Protein 2HJD (pdb70)

Radius of gyration: 61.56 Å; Cα contacts (8 Å, |Δi|>4): 373; chains: 4; bounding box: 74×76×141 Å

Organism: Agrobacterium tumefaciens (NCBI:txid358)

Foldseek 3Di:
DQPVVVVVVCPPPDLVVLVVQLQVLVVVLVVLVVVLVVLLVPDDPCVVVVVDADDPSRVVSVVSVVVSVVSVSVNVVSCVVSVHRDDYD/DLDPVVVVVCPPPDLVVLLVVLLVLVVVLVVLVVVLVVLLVPDDPCVVVPNDADDDSNVVSVVSVVVSVVSVSVNVVSCVVSVHRDDND/DQPVVVCVVCVPPDLVVLVVQLQVLVVVLVVLVVVLVVLLVPDDPCVVVPVDADDPSRVVSVVSVVVSVVSVSVNVVSCVVSVHRDDYD/DLDVVVCVVCPPPDLVVLLVQLLVLVVVLVVLVVVLVVLLVPDDPCVVVVVDADDDSRVVSVVSVVVNVVSVSVNVVSCVVSVHRDDNDD

CATH classification: 1.10.287.160

Nearest PDB structures (foldseek):
  2hjd-assembly1_A  TM=1.011E+00  e=4.270E-12  Agrobacterium tumefaciens
  1us6-assembly1_A  TM=9.825E-01  e=5.805E-09  Agrobacterium tumefaciens
  1rfy-assembly1_A  TM=9.489E-01  e=1.202E-08  Agrobacterium tumefaciens
  1us6-assembly1_B  TM=9.808E-01  e=1.003E-07  Agrobacterium tumefaciens
  6c48-assembly1_A  TM=7.718E-01  e=5.528E+00  Homo sapiens

Structure (mmCIF, N/CA/C/O backbone):
data_2HJD
#
_entry.id   2HJD
#
_cell.length_a   79.521
_cell.length_b   79.521
_cell.length_c   90.238
_cell.angle_alpha   90.00
_cell.angle_beta   90.00
_cell.angle_gamma   90.00
#
_symmetry.space_group_name_H-M   'P 43'
#
loop_
_entity.id
_entity.type
_entity.pdbx_description
1 polymer 'Quorum-sensing antiactivator'
2 water water
#
loop_
_atom_site.group_PDB
_atom_site.id
_atom_site.type_symbol
_atom_site.label_atom_id
_atom_site.label_alt_id
_atom_site.label_comp_id
_atom_site.label_asym_id
_atom_site.label_entity_id
_atom_site.label_seq_id
_atom_site.pdbx_PDB_ins_code
_atom_site.Cartn_x
_atom_site.Cartn_y
_atom_site.Cartn_z
_atom_site.occupancy
_atom_site.B_iso_or_equiv
_atom_site.auth_seq_id
_atom_site.auth_comp_id
_atom_site.auth_asym_id
_atom_site.auth_atom_id
_atom_site.pdbx_PDB_model_num
ATOM 1 N N . PHE A 1 12 ? 74.645 -22.825 -23.387 1.00 64.29 12 PHE A N 1
ATOM 2 C CA . PHE A 1 12 ? 75.900 -22.586 -22.619 1.00 64.72 12 PHE A CA 1
ATOM 3 C C . PHE A 1 12 ? 76.592 -21.329 -23.136 1.00 63.60 12 PHE A C 1
ATOM 4 O O . PHE A 1 12 ? 76.336 -20.893 -24.259 1.00 66.22 12 PHE A O 1
ATOM 6 N N . GLU A 1 13 ? 77.464 -20.745 -22.320 1.00 60.61 13 GLU A N 1
ATOM 7 C CA . GLU A 1 13 ? 78.175 -19.538 -22.721 1.00 57.16 13 GLU A CA 1
ATOM 8 C C . GLU A 1 13 ? 79.395 -19.870 -23.578 1.00 53.00 13 GLU A C 1
ATOM 9 O O . GLU A 1 13 ? 79.571 -19.293 -24.651 1.00 52.55 13 GLU A O 1
ATOM 15 N N . LEU A 1 14 ? 80.236 -20.791 -23.110 1.00 48.06 14 LEU A N 1
ATOM 16 C CA . LEU A 1 14 ? 81.417 -21.196 -23.876 1.00 44.36 14 LEU A CA 1
ATOM 17 C C . LEU A 1 14 ? 81.060 -22.376 -24.767 1.00 42.86 14 LEU A C 1
ATOM 18 O O . LEU A 1 1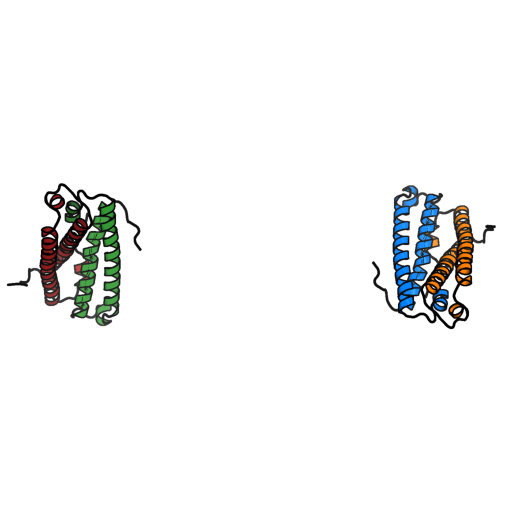4 ? 81.360 -23.525 -24.445 1.00 42.59 14 LEU A O 1
ATOM 23 N N . ARG A 1 15 ? 80.432 -22.080 -25.895 1.00 42.01 15 ARG A N 1
ATOM 24 C CA . ARG A 1 15 ? 79.991 -23.102 -26.840 1.00 43.89 15 ARG A CA 1
ATOM 25 C C . ARG A 1 15 ? 81.036 -24.142 -27.245 1.00 43.15 15 ARG A C 1
ATOM 26 O O . ARG A 1 15 ? 80.730 -25.335 -27.330 1.00 41.71 15 ARG A O 1
ATOM 34 N N . PRO A 1 16 ? 82.282 -23.711 -27.509 1.00 42.35 16 PRO A N 1
ATOM 35 C CA . PRO A 1 16 ? 83.298 -24.695 -27.901 1.00 42.25 16 PRO A CA 1
ATOM 36 C C . PRO A 1 16 ? 83.508 -25.811 -26.879 1.00 41.54 16 PRO A C 1
ATOM 37 O O . PRO A 1 16 ? 83.976 -26.893 -27.228 1.00 40.20 16 PRO A O 1
ATOM 41 N N . VAL A 1 17 ? 83.157 -25.555 -25.622 1.00 39.91 17 VAL A N 1
ATOM 42 C CA . VAL A 1 17 ? 83.315 -26.563 -24.579 1.00 41.24 17 VAL A CA 1
ATOM 43 C C . VAL A 1 17 ? 82.426 -27.782 -24.850 1.00 42.64 17 VAL A C 1
ATOM 44 O O . VAL A 1 17 ? 82.794 -28.921 -24.540 1.00 42.16 17 VAL A O 1
ATOM 48 N N . ILE A 1 18 ? 81.259 -27.536 -25.432 1.00 44.46 18 ILE A N 1
ATOM 49 C CA . ILE A 1 18 ? 80.310 -28.603 -25.747 1.00 46.27 18 ILE A CA 1
ATOM 50 C C . ILE A 1 18 ? 80.932 -29.617 -26.706 1.00 46.73 18 ILE A C 1
ATOM 51 O O . ILE A 1 18 ? 80.767 -30.826 -26.542 1.00 47.76 18 ILE A O 1
ATOM 56 N N . GLY A 1 19 ? 81.652 -29.122 -27.707 1.00 45.84 19 GLY A N 1
ATOM 57 C CA . GLY A 1 19 ? 82.288 -30.017 -28.656 1.00 45.44 19 GLY A CA 1
ATOM 58 C C . GLY A 1 19 ? 83.484 -30.729 -28.054 1.00 45.25 19 GLY A C 1
ATOM 59 O O . GLY A 1 19 ? 83.694 -31.918 -28.292 1.00 46.08 19 GLY A O 1
ATOM 60 N N . LEU A 1 20 ? 84.262 -30.005 -27.254 1.00 45.70 20 LEU A N 1
ATOM 61 C CA . LEU A 1 20 ? 85.457 -30.557 -26.622 1.00 46.39 20 LEU A CA 1
ATOM 62 C C . LEU A 1 20 ? 85.215 -31.691 -25.636 1.00 47.16 20 LEU A C 1
ATOM 63 O O . LEU A 1 20 ? 86.082 -32.542 -25.450 1.00 48.41 20 LEU A O 1
ATOM 68 N N . THR A 1 21 ? 84.053 -31.707 -24.994 1.00 48.55 21 THR A N 1
ATOM 69 C CA . THR A 1 21 ? 83.771 -32.750 -24.011 1.00 50.47 21 THR A CA 1
ATOM 70 C C . THR A 1 21 ? 82.962 -33.929 -24.540 1.00 52.51 21 THR A C 1
ATOM 71 O O . THR A 1 21 ? 82.766 -34.907 -23.823 1.00 53.78 21 THR A O 1
ATOM 75 N N . ARG A 1 22 ? 82.494 -33.841 -25.785 1.00 55.75 22 ARG A N 1
ATOM 76 C CA . ARG A 1 22 ? 81.717 -34.928 -26.382 1.00 57.79 22 ARG A CA 1
ATOM 77 C C . ARG A 1 22 ? 82.438 -36.260 -26.220 1.00 58.37 22 ARG A C 1
ATOM 78 O O . ARG A 1 22 ? 83.649 -36.346 -26.421 1.00 58.95 22 ARG A O 1
ATOM 86 N N . GLY A 1 23 ? 81.694 -37.298 -25.855 1.00 57.88 23 GLY A N 1
ATOM 87 C CA . GLY A 1 23 ? 82.303 -38.604 -25.691 1.00 56.74 23 GLY A CA 1
ATOM 88 C C . GLY A 1 23 ? 82.954 -38.829 -24.340 1.00 56.23 23 GLY A C 1
ATOM 89 O O . GLY A 1 23 ? 83.463 -39.916 -24.074 1.00 56.94 23 GLY A O 1
ATOM 90 N N . LEU A 1 24 ? 82.960 -37.809 -23.486 1.00 55.28 24 LEU A N 1
ATOM 91 C CA . LEU A 1 24 ? 83.545 -37.962 -22.158 1.00 54.39 24 LEU A CA 1
ATOM 92 C C . LEU A 1 24 ? 82.518 -38.591 -21.228 1.00 54.25 24 LEU A C 1
ATOM 93 O O . LEU A 1 24 ? 81.317 -38.488 -21.460 1.00 54.25 24 LEU A O 1
ATOM 98 N N . SER A 1 25 ? 82.995 -39.245 -20.177 1.00 54.38 25 SER A N 1
ATOM 99 C CA . SER A 1 25 ? 82.103 -39.863 -19.210 1.00 54.68 25 SER A CA 1
ATOM 100 C C . SER A 1 25 ? 81.760 -38.802 -18.168 1.00 55.47 25 SER A C 1
ATOM 101 O O . SER A 1 25 ? 82.528 -37.855 -17.963 1.00 54.27 25 SER A O 1
ATOM 104 N N . SER A 1 26 ? 80.612 -38.956 -17.514 1.00 54.44 26 SER A N 1
ATOM 105 C CA . SER A 1 26 ? 80.179 -37.999 -16.503 1.00 54.57 26 SER A CA 1
ATOM 106 C C . SER A 1 26 ? 81.255 -37.817 -15.438 1.00 53.80 26 SER A C 1
ATOM 107 O O . SER A 1 26 ? 81.387 -36.743 -14.854 1.00 54.61 26 SER A O 1
ATOM 110 N N . ALA A 1 27 ? 82.027 -38.869 -15.195 1.00 52.82 27 ALA A N 1
ATOM 111 C CA . ALA A 1 27 ? 83.092 -38.823 -14.202 1.00 52.60 27 ALA A CA 1
ATOM 112 C C . ALA A 1 27 ? 84.199 -37.850 -14.607 1.00 52.47 27 ALA A C 1
ATOM 113 O O . ALA A 1 27 ? 84.718 -37.105 -13.772 1.00 52.25 27 ALA A O 1
ATOM 115 N N . ASP A 1 28 ? 84.573 -37.866 -15.883 1.00 51.29 28 ASP A N 1
ATOM 116 C CA . ASP A 1 28 ? 85.619 -36.968 -16.359 1.00 50.46 28 ASP A CA 1
ATOM 117 C C . ASP A 1 28 ? 85.074 -35.544 -16.384 1.00 47.87 28 ASP A C 1
ATOM 118 O O . ASP A 1 28 ? 85.762 -34.598 -16.001 1.00 47.83 28 ASP A O 1
ATOM 123 N N . ILE A 1 29 ? 83.829 -35.405 -16.829 1.00 45.69 29 ILE A N 1
ATOM 124 C CA . ILE A 1 29 ? 83.183 -34.106 -16.890 1.00 44.89 29 ILE A CA 1
ATOM 125 C C . ILE A 1 29 ? 83.096 -33.482 -15.499 1.00 45.57 29 ILE A C 1
ATOM 126 O O . ILE A 1 29 ? 83.303 -32.278 -15.343 1.00 45.77 29 ILE A O 1
ATOM 131 N N . GLU A 1 30 ? 82.796 -34.295 -14.489 1.00 44.80 30 GLU A N 1
ATOM 132 C CA . GLU A 1 30 ? 82.719 -33.785 -13.129 1.00 44.60 30 GLU A CA 1
ATOM 133 C C . GLU A 1 30 ? 84.103 -33.357 -12.675 1.00 43.52 30 GLU A C 1
ATOM 134 O O . GLU A 1 30 ? 84.245 -32.398 -11.919 1.00 44.51 30 GLU A O 1
ATOM 140 N N . THR A 1 31 ? 85.121 -34.087 -13.121 1.00 43.26 31 THR A N 1
ATOM 141 C CA . THR A 1 31 ? 86.500 -33.763 -12.767 1.00 42.67 31 THR A CA 1
ATOM 142 C C . THR A 1 31 ? 86.832 -32.369 -13.303 1.00 40.79 31 THR A C 1
ATOM 143 O O . THR A 1 31 ? 87.414 -31.547 -12.596 1.00 40.40 31 THR A O 1
ATOM 147 N N . LEU A 1 32 ? 86.460 -32.121 -14.557 1.00 39.27 32 LEU A N 1
ATOM 148 C CA . LEU A 1 32 ? 86.693 -30.829 -15.200 1.00 39.21 32 LEU A CA 1
ATOM 149 C C . LEU A 1 32 ? 85.939 -29.734 -14.441 1.00 39.08 32 LEU A C 1
ATOM 150 O O . LEU A 1 32 ? 86.474 -28.659 -14.198 1.00 37.61 32 LEU A O 1
ATOM 155 N N . THR A 1 33 ? 84.698 -30.027 -14.058 1.00 40.57 33 THR A N 1
ATOM 156 C CA . THR A 1 33 ? 83.866 -29.069 -13.331 1.00 38.48 33 THR A CA 1
ATOM 157 C C . THR A 1 33 ? 84.427 -28.710 -11.958 1.00 39.33 33 THR A C 1
ATOM 158 O O . THR A 1 33 ? 84.430 -27.538 -11.571 1.00 42.07 33 THR A O 1
ATOM 162 N N . ALA A 1 34 ? 84.905 -29.711 -11.225 1.00 38.48 34 ALA A N 1
ATOM 163 C CA . ALA A 1 34 ? 85.460 -29.477 -9.894 1.00 38.73 34 ALA A CA 1
ATOM 164 C C . ALA A 1 34 ? 86.715 -28.631 -9.993 1.00 39.62 34 ALA A C 1
ATOM 165 O O . ALA A 1 34 ? 86.913 -27.698 -9.203 1.00 39.17 34 ALA A O 1
ATOM 167 N N . ASN A 1 35 ? 87.574 -28.973 -10.951 1.00 37.60 35 ASN A N 1
ATOM 168 C CA . ASN A 1 35 ? 88.804 -28.212 -11.162 1.00 36.22 35 ASN A CA 1
ATOM 169 C C . ASN A 1 35 ? 88.430 -26.761 -11.471 1.00 32.47 35 ASN A C 1
ATOM 170 O O . ASN A 1 35 ? 89.025 -25.832 -10.932 1.00 33.70 35 ASN A O 1
ATOM 175 N N . ALA A 1 36 ? 87.429 -26.583 -12.329 1.00 31.48 36 ALA A N 1
ATOM 176 C CA . ALA A 1 36 ? 86.966 -25.253 -12.713 1.00 32.58 36 ALA A CA 1
ATOM 177 C C . ALA A 1 36 ? 86.484 -24.464 -11.492 1.00 33.95 36 ALA A C 1
ATOM 178 O O . ALA A 1 36 ? 86.799 -23.277 -11.338 1.00 33.39 36 ALA A O 1
ATOM 180 N N . ILE A 1 37 ? 85.732 -25.130 -10.617 1.00 34.22 37 ILE A N 1
ATOM 181 C CA . ILE A 1 37 ? 85.210 -24.476 -9.422 1.00 32.82 37 ILE A CA 1
ATOM 182 C C . ILE A 1 37 ? 86.340 -24.052 -8.488 1.00 34.53 37 ILE A C 1
ATOM 183 O O . ILE A 1 37 ? 86.303 -22.956 -7.929 1.00 34.90 37 ILE A O 1
ATOM 188 N N . ARG A 1 38 ? 87.354 -24.901 -8.333 1.00 35.09 38 ARG A N 1
ATOM 189 C CA . ARG A 1 38 ? 88.482 -24.563 -7.477 1.00 36.60 38 ARG A CA 1
ATOM 190 C C . ARG A 1 38 ? 89.255 -23.393 -8.074 1.00 36.60 38 ARG A C 1
ATOM 191 O O . ARG A 1 38 ? 89.739 -22.522 -7.351 1.00 35.08 38 ARG A O 1
ATOM 199 N N . LEU A 1 39 ? 89.391 -23.391 -9.396 1.00 36.51 39 LEU A N 1
ATOM 200 C CA . LEU A 1 39 ? 90.113 -22.318 -10.073 1.00 36.31 39 LEU A CA 1
ATOM 201 C C . LEU A 1 39 ? 89.388 -20.993 -9.862 1.00 33.34 39 LEU A C 1
ATOM 202 O O . LEU A 1 39 ? 90.005 -19.974 -9.556 1.00 36.37 39 LEU A O 1
ATOM 207 N N . HIS A 1 40 ? 88.069 -21.016 -10.019 1.00 35.00 40 HIS A N 1
ATOM 208 C CA . HIS A 1 40 ? 87.252 -19.817 -9.838 1.00 34.83 40 HIS A CA 1
ATOM 209 C C . HIS A 1 40 ? 87.481 -19.214 -8.455 1.00 35.82 40 HIS A C 1
ATOM 210 O O . HIS A 1 40 ? 87.640 -18.001 -8.314 1.00 35.89 40 HIS A O 1
ATOM 217 N N . ARG A 1 41 ? 87.501 -20.070 -7.438 1.00 35.92 41 ARG A N 1
ATOM 218 C CA . ARG A 1 41 ? 87.709 -19.629 -6.067 1.00 38.16 41 ARG A CA 1
ATOM 219 C C . ARG A 1 41 ? 89.081 -18.986 -5.887 1.00 38.58 41 ARG A C 1
ATOM 220 O O . ARG A 1 41 ? 89.213 -17.976 -5.193 1.00 37.75 41 ARG A O 1
ATOM 228 N N . GLN A 1 42 ? 90.101 -19.576 -6.505 1.00 37.78 42 GLN A N 1
ATOM 229 C CA . GLN A 1 42 ? 91.457 -19.038 -6.410 1.00 38.25 42 GLN A CA 1
ATOM 230 C C . GLN A 1 42 ? 91.558 -17.697 -7.146 1.00 36.14 42 GLN A C 1
ATOM 231 O O . GLN A 1 42 ? 92.263 -16.787 -6.707 1.00 34.03 42 GLN A O 1
ATOM 237 N N . LEU A 1 43 ? 90.843 -17.574 -8.260 1.00 35.81 43 LEU A N 1
ATOM 238 C CA . LEU A 1 43 ? 90.862 -16.331 -9.030 1.00 34.95 43 LEU A CA 1
ATOM 239 C C . LEU A 1 43 ? 90.135 -15.213 -8.270 1.00 35.86 43 LEU A C 1
ATOM 240 O O . LEU A 1 43 ? 90.518 -14.048 -8.362 1.00 33.71 43 LEU A O 1
ATOM 245 N N . LEU A 1 44 ? 89.091 -15.565 -7.520 1.00 36.50 44 LEU A N 1
ATOM 246 C CA . LEU A 1 44 ? 88.354 -14.567 -6.735 1.00 38.64 44 LEU A CA 1
ATOM 247 C C . LEU A 1 44 ? 89.228 -14.071 -5.595 1.00 39.41 44 LEU A C 1
ATOM 248 O O . LEU A 1 44 ? 89.321 -12.874 -5.346 1.00 40.67 44 LEU A O 1
ATOM 253 N N . GLU A 1 45 ? 89.859 -15.008 -4.899 1.00 41.66 45 GLU A N 1
ATOM 254 C CA . GLU A 1 45 ? 90.743 -14.680 -3.790 1.00 44.20 45 GLU A CA 1
ATOM 255 C C . GLU A 1 45 ? 91.866 -13.768 -4.282 1.00 44.15 45 GLU A C 1
ATOM 256 O O . GLU A 1 45 ? 92.177 -12.751 -3.660 1.00 45.81 45 GLU A O 1
ATOM 262 N N . LYS A 1 46 ? 92.467 -14.147 -5.405 1.00 42.28 46 LYS A N 1
ATOM 263 C CA . LYS A 1 46 ? 93.554 -13.383 -6.003 1.00 41.86 46 LYS A CA 1
ATOM 264 C C . LYS A 1 46 ? 93.105 -11.943 -6.240 1.00 41.36 46 LYS A C 1
ATOM 265 O O . LYS A 1 46 ? 93.768 -11.000 -5.808 1.00 41.60 46 LYS A O 1
ATOM 271 N N . ALA A 1 47 ? 91.971 -11.781 -6.918 1.00 40.09 47 ALA A N 1
ATOM 272 C CA . ALA A 1 47 ? 91.430 -10.456 -7.201 1.00 40.15 47 ALA A CA 1
ATOM 273 C C . ALA A 1 47 ? 91.174 -9.668 -5.914 1.00 40.41 47 ALA A C 1
ATOM 274 O O . ALA A 1 47 ? 91.330 -8.448 -5.889 1.00 38.98 47 ALA A O 1
ATOM 276 N N . ASP A 1 48 ? 90.771 -10.366 -4.853 1.00 42.24 48 ASP A N 1
ATOM 277 C CA . ASP A 1 48 ? 90.519 -9.729 -3.557 1.00 44.51 48 ASP A CA 1
ATOM 278 C C . ASP A 1 48 ? 91.798 -9.133 -2.986 1.00 45.46 48 ASP A C 1
ATOM 279 O O . ASP A 1 48 ? 91.823 -7.980 -2.555 1.00 46.01 48 ASP A O 1
ATOM 284 N N . GLN A 1 49 ? 92.851 -9.941 -2.968 1.00 46.74 49 GLN A N 1
ATOM 285 C CA . GLN A 1 49 ? 94.143 -9.519 -2.445 1.00 50.53 49 GLN A CA 1
ATOM 286 C C . GLN A 1 49 ? 94.661 -8.275 -3.160 1.00 51.71 49 GLN A C 1
ATOM 287 O O . GLN A 1 49 ? 95.151 -7.346 -2.523 1.00 51.78 49 GLN A O 1
ATOM 293 N N . LEU A 1 50 ? 94.547 -8.260 -4.484 1.00 53.38 50 LEU A N 1
ATOM 294 C CA . LEU A 1 50 ? 94.999 -7.127 -5.283 1.00 54.80 50 LEU A CA 1
ATOM 295 C C . LEU A 1 50 ? 94.195 -5.863 -4.999 1.00 55.48 50 LEU A C 1
ATOM 296 O O . LEU A 1 50 ? 94.748 -4.764 -4.942 1.00 55.82 50 LEU A O 1
ATOM 301 N N . PHE A 1 51 ? 92.889 -6.019 -4.821 1.00 55.45 51 PHE A N 1
ATOM 302 C CA . PHE A 1 51 ? 92.028 -4.873 -4.566 1.00 57.17 51 PHE A CA 1
ATOM 303 C C . PHE A 1 51 ? 92.323 -4.137 -3.260 1.00 59.36 51 PHE A C 1
ATOM 304 O O . PHE A 1 51 ? 92.298 -2.907 -3.215 1.00 59.19 51 PHE A O 1
ATOM 312 N N . GLN A 1 52 ? 92.585 -4.891 -2.199 1.00 61.05 52 GLN A N 1
ATOM 313 C CA . GLN A 1 52 ? 92.851 -4.307 -0.892 1.00 64.49 52 GLN A CA 1
ATOM 314 C C . GLN A 1 52 ? 93.998 -3.308 -0.926 1.00 65.66 52 GLN A C 1
ATOM 315 O O . GLN A 1 52 ? 93.903 -2.223 -0.356 1.00 65.79 52 GLN A O 1
ATOM 321 N N . VAL A 1 53 ? 95.077 -3.674 -1.606 1.00 66.83 53 VAL A N 1
ATOM 322 C CA . VAL A 1 53 ? 96.249 -2.816 -1.693 1.00 68.23 53 VAL A CA 1
ATOM 323 C C . VAL A 1 53 ? 96.146 -1.650 -2.680 1.00 69.01 53 VAL A C 1
ATOM 324 O O . VAL A 1 53 ? 97.065 -0.837 -2.778 1.00 69.72 53 VAL A O 1
ATOM 328 N N . LEU A 1 54 ? 95.036 -1.560 -3.407 1.00 69.37 54 LEU A N 1
ATOM 329 C CA . LEU A 1 54 ? 94.851 -0.467 -4.358 1.00 69.94 54 LEU A CA 1
ATOM 330 C C . LEU A 1 54 ? 94.650 0.850 -3.611 1.00 72.11 54 LEU A C 1
ATOM 331 O O . LEU A 1 54 ? 94.063 0.879 -2.531 1.00 72.05 54 LEU A O 1
ATOM 336 N N . PRO A 1 55 ? 95.147 1.959 -4.177 1.00 73.36 55 PRO A N 1
ATOM 337 C CA . PRO A 1 55 ? 95.000 3.271 -3.543 1.00 74.31 55 PRO A CA 1
ATOM 338 C C . PRO A 1 55 ? 93.528 3.637 -3.359 1.00 75.77 55 PRO A C 1
ATOM 339 O O . PRO A 1 55 ? 92.659 3.134 -4.074 1.00 76.14 55 PRO A O 1
ATOM 343 N N . ASP A 1 56 ? 93.255 4.516 -2.401 1.00 76.62 56 ASP A N 1
ATOM 344 C CA . ASP A 1 56 ? 91.892 4.949 -2.114 1.00 77.24 56 ASP A CA 1
ATOM 345 C C . ASP A 1 56 ? 91.305 5.735 -3.279 1.00 77.50 56 ASP A C 1
ATOM 346 O O . ASP A 1 56 ? 90.113 5.637 -3.569 1.00 76.29 56 ASP A O 1
ATOM 351 N N . ASP A 1 57 ? 92.150 6.524 -3.936 1.00 78.84 57 ASP A N 1
ATOM 352 C CA . ASP A 1 57 ? 91.721 7.328 -5.075 1.00 80.06 57 ASP A CA 1
ATOM 353 C C . ASP A 1 57 ? 91.165 6.436 -6.182 1.00 79.93 57 ASP A C 1
ATOM 354 O O . ASP A 1 57 ? 90.292 6.849 -6.946 1.00 80.17 57 ASP A O 1
ATOM 359 N N . ILE A 1 58 ? 91.673 5.209 -6.255 1.00 79.35 58 ILE A N 1
ATOM 360 C CA . ILE A 1 58 ? 91.234 4.249 -7.260 1.00 78.20 58 ILE A CA 1
ATOM 361 C C . ILE A 1 58 ? 90.014 3.479 -6.766 1.00 78.48 58 ILE A C 1
ATOM 362 O O . ILE A 1 58 ? 89.031 3.332 -7.494 1.00 78.36 58 ILE A O 1
ATOM 367 N N . LYS A 1 59 ? 90.076 2.994 -5.528 1.00 78.68 59 LYS A N 1
ATOM 368 C CA . LYS A 1 59 ? 88.961 2.250 -4.948 1.00 79.02 59 LYS A CA 1
ATOM 369 C C . LYS A 1 59 ? 87.675 3.070 -5.008 1.00 80.28 59 LYS A C 1
ATOM 370 O O . LYS A 1 59 ? 86.605 2.544 -5.319 1.00 80.21 59 LYS A O 1
ATOM 376 N N . ILE A 1 60 ? 87.789 4.361 -4.705 1.00 81.18 60 ILE A N 1
ATOM 377 C CA . ILE A 1 60 ? 86.642 5.261 -4.712 1.00 81.94 60 ILE A CA 1
ATOM 378 C C . ILE A 1 60 ? 86.183 5.598 -6.127 1.00 82.11 60 ILE A C 1
ATOM 379 O O . ILE A 1 60 ? 84.986 5.591 -6.418 1.00 82.33 60 ILE A O 1
ATOM 384 N N . GLY A 1 61 ? 87.136 5.896 -7.004 1.00 81.70 61 GLY A N 1
ATOM 385 C CA . GLY A 1 61 ? 86.790 6.231 -8.374 1.00 81.29 61 GLY A CA 1
ATOM 386 C C . GLY A 1 61 ? 87.257 7.619 -8.767 1.00 80.58 61 GLY A C 1
ATOM 387 O O . GLY A 1 61 ? 86.958 8.099 -9.861 1.00 80.35 61 GLY A O 1
ATOM 388 N N . THR A 1 62 ? 87.988 8.269 -7.868 1.00 80.19 62 THR A N 1
ATOM 389 C CA . THR A 1 62 ? 88.507 9.606 -8.121 1.00 79.02 62 THR A CA 1
ATOM 390 C C . THR A 1 62 ? 89.750 9.494 -8.995 1.00 78.26 62 THR A C 1
ATOM 391 O O . THR A 1 62 ? 90.283 10.495 -9.474 1.00 78.78 62 THR A O 1
ATOM 393 N N . ALA A 1 63 ? 90.203 8.261 -9.195 1.00 76.41 63 ALA A N 1
ATOM 394 C CA . ALA A 1 63 ? 91.382 7.986 -10.008 1.00 74.04 63 ALA A CA 1
ATOM 395 C C . ALA A 1 63 ? 91.273 6.600 -10.644 1.00 72.27 63 ALA A C 1
ATOM 396 O O . ALA A 1 63 ? 90.805 5.649 -10.015 1.00 71.17 63 ALA A O 1
ATOM 398 N N . ALA A 1 64 ? 91.702 6.498 -11.897 1.00 69.83 64 ALA A N 1
ATOM 399 C CA . ALA A 1 64 ? 91.657 5.238 -12.623 1.00 67.57 64 ALA A CA 1
ATOM 400 C C . ALA A 1 64 ? 92.826 5.172 -13.588 1.00 66.27 64 ALA A C 1
ATOM 401 O O . ALA A 1 64 ? 92.959 6.019 -14.466 1.00 67.22 64 ALA A O 1
ATOM 403 N N . GLY A 1 65 ? 93.673 4.162 -13.419 1.00 65.07 65 GLY A N 1
ATOM 404 C CA . GLY A 1 65 ? 94.825 4.007 -14.285 1.00 62.13 65 GLY A CA 1
ATOM 405 C C . GLY A 1 65 ? 96.052 3.594 -13.501 1.00 61.13 65 GLY A C 1
ATOM 406 O O . GLY A 1 65 ? 96.004 3.474 -12.274 1.00 60.81 65 GLY A O 1
ATOM 407 N N . GLY A 1 66 ? 97.156 3.376 -14.206 1.00 60.03 66 GLY A N 1
ATOM 408 C CA . GLY A 1 66 ? 98.381 2.966 -13.544 1.00 59.19 66 GLY A CA 1
ATOM 409 C C . GLY A 1 66 ? 98.589 1.473 -13.676 1.00 58.06 66 GLY A C 1
ATOM 410 O O . GLY A 1 66 ? 97.642 0.733 -13.947 1.00 59.22 66 GLY A O 1
ATOM 411 N N . GLU A 1 67 ? 99.824 1.027 -13.473 1.00 56.69 67 GLU A N 1
ATOM 412 C CA . GLU A 1 67 ? 100.163 -0.385 -13.588 1.00 55.96 67 GLU A CA 1
ATOM 413 C C . GLU A 1 67 ? 99.462 -1.274 -12.564 1.00 56.22 67 GLU A C 1
ATOM 414 O O . GLU A 1 67 ? 99.115 -2.419 -12.865 1.00 55.58 67 GLU A O 1
ATOM 416 N N . GLN A 1 68 ? 99.256 -0.758 -11.356 1.00 54.98 68 GLN A N 1
ATOM 417 C CA . GLN A 1 68 ? 98.605 -1.543 -10.315 1.00 53.89 68 GLN A CA 1
ATOM 418 C C . GLN A 1 68 ? 97.111 -1.691 -10.575 1.00 50.61 68 GLN A C 1
ATOM 419 O O . GLN A 1 68 ? 96.530 -2.742 -10.326 1.00 51.62 68 GLN A O 1
ATOM 425 N N . HIS A 1 69 ? 96.489 -0.635 -11.079 1.00 48.04 69 HIS A N 1
ATOM 426 C CA . HIS A 1 69 ? 95.063 -0.676 -11.371 1.00 45.99 69 HIS A CA 1
ATOM 427 C C . HIS A 1 69 ? 94.790 -1.601 -12.565 1.00 46.17 69 HIS A C 1
ATOM 428 O O . HIS A 1 69 ? 93.836 -2.388 -12.551 1.00 44.77 69 HIS A O 1
ATOM 435 N N . LEU A 1 70 ? 95.629 -1.517 -13.593 1.00 44.23 70 LEU A N 1
ATOM 436 C CA . LEU A 1 70 ? 95.452 -2.367 -14.764 1.00 44.72 70 LEU A CA 1
ATOM 437 C C . LEU A 1 70 ? 95.628 -3.830 -14.377 1.00 42.81 70 LEU A C 1
ATOM 438 O O . LEU A 1 70 ? 94.924 -4.702 -14.886 1.00 42.43 70 LEU A O 1
ATOM 443 N N . GLU A 1 71 ? 96.566 -4.093 -13.472 1.00 41.73 71 GLU A N 1
ATOM 444 C CA . GLU A 1 71 ? 96.814 -5.452 -13.009 1.00 43.26 71 GLU A CA 1
ATOM 445 C C . GLU A 1 71 ? 95.567 -6.009 -12.314 1.00 42.19 71 GLU A C 1
ATOM 446 O O . GLU A 1 71 ? 95.216 -7.177 -12.486 1.00 41.29 71 GLU A O 1
ATOM 452 N N . TYR A 1 72 ? 94.901 -5.171 -11.526 1.00 40.80 72 TYR A N 1
ATOM 453 C CA . TYR A 1 72 ? 93.695 -5.597 -10.827 1.00 38.66 72 TYR A CA 1
ATOM 454 C C . TYR A 1 72 ? 92.586 -5.861 -11.833 1.00 37.27 72 TYR A C 1
ATOM 455 O O . TYR A 1 72 ? 91.834 -6.826 -11.704 1.00 35.72 72 TYR A O 1
ATOM 464 N N . ILE A 1 73 ? 92.483 -4.989 -12.828 1.00 35.40 73 ILE A N 1
ATOM 465 C CA . ILE A 1 73 ? 91.467 -5.132 -13.855 1.00 34.47 73 ILE A CA 1
ATOM 466 C C . ILE A 1 73 ? 91.673 -6.431 -14.624 1.00 33.03 73 ILE A C 1
ATOM 467 O O . ILE A 1 73 ? 90.705 -7.106 -14.961 1.00 33.35 73 ILE A O 1
ATOM 472 N N . GLU A 1 74 ? 92.926 -6.786 -14.895 1.00 31.58 74 GLU A N 1
ATOM 473 C CA . GLU A 1 74 ? 93.206 -8.023 -15.617 1.00 31.95 74 GLU A CA 1
ATOM 474 C C . GLU A 1 74 ? 92.830 -9.251 -14.777 1.00 32.36 74 GLU A C 1
ATOM 475 O O . GLU A 1 74 ? 92.308 -10.227 -15.306 1.00 30.20 74 GLU A O 1
ATOM 481 N N . ALA A 1 75 ? 93.087 -9.197 -13.470 1.00 33.38 75 ALA A N 1
ATOM 482 C CA . ALA A 1 75 ? 92.726 -10.308 -12.584 1.00 34.75 75 ALA A CA 1
ATOM 483 C C . ALA A 1 75 ? 91.207 -10.512 -12.620 1.00 33.29 75 ALA A C 1
ATOM 484 O O . ALA A 1 75 ? 90.729 -11.643 -12.681 1.00 35.01 75 ALA A O 1
ATOM 486 N N . MET A 1 76 ? 90.459 -9.410 -12.592 1.00 33.07 76 MET A N 1
ATOM 487 C CA . MET A 1 76 ? 88.995 -9.457 -12.631 1.00 33.37 76 MET A CA 1
ATOM 488 C C . MET A 1 76 ? 88.478 -9.965 -13.978 1.00 32.33 76 MET A C 1
ATOM 489 O O . MET A 1 76 ? 87.557 -10.782 -14.032 1.00 30.25 76 MET A O 1
ATOM 494 N N . ILE A 1 77 ? 89.059 -9.470 -15.068 1.00 30.55 77 ILE A N 1
ATOM 495 C CA . ILE A 1 77 ? 88.645 -9.913 -16.398 1.00 30.97 77 ILE A CA 1
ATOM 496 C C . ILE A 1 77 ? 88.882 -11.416 -16.505 1.00 29.80 77 ILE A C 1
ATOM 497 O O . ILE A 1 77 ? 88.052 -12.145 -17.037 1.00 31.18 77 ILE A O 1
ATOM 502 N N . GLU A 1 78 ? 90.019 -11.881 -16.000 1.00 30.19 78 GLU A N 1
ATOM 503 C CA . GLU A 1 78 ? 90.316 -13.312 -16.052 1.00 30.41 78 GLU A CA 1
ATOM 504 C C . GLU A 1 78 ? 89.283 -14.080 -15.207 1.00 30.36 78 GLU A C 1
ATOM 505 O O . GLU A 1 78 ? 88.811 -15.145 -15.607 1.00 29.93 78 GLU A O 1
ATOM 511 N N . MET A 1 79 ? 88.928 -13.530 -14.045 1.00 29.47 79 MET A N 1
ATOM 512 C CA . MET A 1 79 ? 87.947 -14.178 -13.158 1.00 29.22 79 MET A CA 1
ATOM 513 C C . MET A 1 79 ? 86.602 -14.334 -13.876 1.00 27.89 79 MET A C 1
ATOM 514 O O . MET A 1 79 ? 86.045 -15.428 -13.938 1.00 29.19 79 MET A O 1
ATOM 519 N N . HIS A 1 80 ? 86.093 -13.243 -14.440 1.00 27.80 80 HIS A N 1
ATOM 520 C CA . HIS A 1 80 ? 84.830 -13.278 -15.165 1.00 25.71 80 HIS A CA 1
ATOM 521 C C . HIS A 1 80 ? 84.862 -14.218 -16.374 1.00 28.43 80 HIS A C 1
ATOM 522 O O . HIS A 1 80 ? 83.899 -14.944 -16.631 1.00 26.92 80 HIS A O 1
ATOM 529 N N . ALA A 1 81 ? 85.955 -14.187 -17.134 1.00 27.26 81 ALA A N 1
ATOM 530 C CA . ALA A 1 81 ? 86.068 -15.046 -18.310 1.00 27.75 81 ALA A CA 1
ATOM 531 C C . ALA A 1 81 ? 86.020 -16.510 -17.900 1.00 27.38 81 ALA A C 1
ATOM 532 O O . ALA A 1 81 ? 85.321 -17.311 -18.510 1.00 27.13 81 ALA A O 1
ATOM 534 N N . GLN A 1 82 ? 86.763 -16.856 -16.855 1.00 27.54 82 GLN A N 1
ATOM 535 C CA . GLN A 1 82 ? 86.795 -18.236 -16.393 1.00 29.32 82 GLN A CA 1
ATOM 536 C C . GLN A 1 82 ? 85.433 -18.706 -15.849 1.00 30.75 82 GLN A C 1
ATOM 537 O O . GLN A 1 82 ? 85.135 -19.900 -15.875 1.00 31.40 82 GLN A O 1
ATOM 543 N N . MET A 1 83 ? 84.595 -17.782 -15.380 1.00 32.61 83 MET A N 1
ATOM 544 C CA . MET A 1 83 ? 83.276 -18.180 -14.871 1.00 35.01 83 MET A CA 1
ATOM 545 C C . MET A 1 83 ? 82.397 -18.728 -15.987 1.00 34.97 83 MET A C 1
ATOM 546 O O . MET A 1 83 ? 81.497 -19.528 -15.741 1.00 33.09 83 MET A O 1
ATOM 551 N N . SER A 1 84 ? 82.641 -18.284 -17.215 1.00 34.76 84 SER A N 1
ATOM 552 C CA . SER A 1 84 ? 81.845 -18.768 -18.330 1.00 35.18 84 SER A CA 1
ATOM 553 C C . SER A 1 84 ? 82.175 -20.243 -18.542 1.00 35.27 84 SER A C 1
ATOM 554 O O . SER A 1 84 ? 81.343 -21.014 -19.023 1.00 36.85 84 SER A O 1
ATOM 557 N N . ALA A 1 85 ? 83.391 -20.637 -18.177 1.00 33.94 85 ALA A N 1
ATOM 558 C CA . ALA A 1 85 ? 83.798 -22.033 -18.308 1.00 34.95 85 ALA A CA 1
ATOM 559 C C . ALA A 1 85 ? 83.061 -22.847 -17.233 1.00 36.08 85 ALA A C 1
ATOM 560 O O . ALA A 1 85 ? 82.439 -23.871 -17.533 1.00 35.84 85 ALA A O 1
ATOM 562 N N . VAL A 1 86 ? 83.137 -22.378 -15.988 1.00 34.89 86 VAL A N 1
ATOM 563 C CA . VAL A 1 86 ? 82.470 -23.041 -14.869 1.00 37.57 86 VAL A CA 1
ATOM 564 C C . VAL A 1 86 ? 80.991 -23.244 -15.158 1.00 37.32 86 VAL A C 1
ATOM 565 O O . VAL A 1 86 ? 80.474 -24.349 -15.014 1.00 38.96 86 VAL A O 1
ATOM 569 N N . ASN A 1 87 ? 80.314 -22.178 -15.572 1.00 37.84 87 ASN A N 1
ATOM 570 C CA . ASN A 1 87 ? 78.888 -22.258 -15.857 1.00 38.99 87 ASN A CA 1
ATOM 571 C C . ASN A 1 87 ? 78.562 -23.245 -16.971 1.00 39.58 87 ASN A C 1
ATOM 572 O O . ASN A 1 87 ? 77.582 -23.988 -16.882 1.00 39.72 87 ASN A O 1
ATOM 577 N N . THR A 1 88 ? 79.388 -23.263 -18.012 1.00 38.27 88 THR A N 1
ATOM 578 C CA . THR A 1 88 ? 79.172 -24.167 -19.133 1.00 37.28 88 THR A CA 1
ATOM 579 C C . THR A 1 88 ? 79.381 -25.627 -18.732 1.00 36.52 88 THR A C 1
ATOM 580 O O . THR A 1 88 ? 78.618 -26.499 -19.141 1.00 36.78 88 THR A O 1
ATOM 584 N N . LEU A 1 89 ? 80.412 -25.888 -17.933 1.00 36.24 89 LEU A N 1
ATOM 585 C CA . LEU A 1 89 ? 80.707 -27.244 -17.481 1.00 37.15 89 LEU A CA 1
ATOM 586 C C . LEU A 1 89 ? 79.628 -27.757 -16.518 1.00 41.27 89 LEU A C 1
ATOM 587 O O . LEU A 1 89 ? 79.215 -28.919 -16.599 1.00 39.90 89 LEU A O 1
ATOM 592 N N . VAL A 1 90 ? 79.181 -26.895 -15.605 1.00 40.61 90 VAL A N 1
ATOM 593 C CA . VAL A 1 90 ? 78.128 -27.273 -14.668 1.00 43.14 90 VAL A CA 1
ATOM 594 C C . VAL A 1 90 ? 76.915 -27.725 -15.472 1.00 43.64 90 VAL A C 1
ATOM 595 O O . VAL A 1 90 ? 76.310 -28.752 -15.175 1.00 45.30 90 VAL A O 1
ATOM 599 N N . GLY A 1 91 ? 76.576 -26.952 -16.501 1.00 45.03 91 GLY A N 1
ATOM 600 C CA . GLY A 1 91 ? 75.445 -27.282 -17.346 1.00 45.50 91 GLY A CA 1
ATOM 601 C C . GLY A 1 91 ? 75.622 -28.594 -18.090 1.00 48.39 91 GLY A C 1
ATOM 602 O O . GLY A 1 91 ? 74.640 -29.278 -18.390 1.00 48.99 91 GLY A O 1
ATOM 603 N N . LEU A 1 92 ? 76.866 -28.951 -18.400 1.00 47.11 92 LEU A N 1
ATOM 604 C CA . LEU A 1 92 ? 77.135 -30.200 -19.105 1.00 47.89 92 LEU A CA 1
ATOM 605 C C . LEU A 1 92 ? 77.123 -31.377 -18.139 1.00 46.80 92 LEU A C 1
ATOM 606 O O . LEU A 1 92 ? 76.794 -32.496 -18.523 1.00 48.40 92 LEU A O 1
ATOM 611 N N . LEU A 1 93 ? 77.487 -31.114 -16.888 1.00 45.89 93 LEU A N 1
ATOM 612 C CA . LEU A 1 93 ? 77.532 -32.139 -15.853 1.00 47.72 93 LEU A CA 1
ATOM 613 C C . LEU A 1 93 ? 76.139 -32.510 -15.352 1.00 49.93 93 LEU A C 1
ATOM 614 O O . LEU A 1 93 ? 75.864 -33.680 -15.078 1.00 50.27 93 LEU A O 1
ATOM 619 N N . GLY A 1 94 ? 75.269 -31.510 -15.226 1.00 50.34 94 GLY A N 1
ATOM 620 C CA . GLY A 1 94 ? 73.917 -31.757 -14.756 1.00 51.62 94 GLY A CA 1
ATOM 621 C C . GLY A 1 94 ? 73.691 -31.398 -13.296 1.00 52.46 94 GLY A C 1
ATOM 622 O O . GLY A 1 94 ? 72.599 -31.603 -12.768 1.00 53.72 94 GLY A O 1
ATOM 623 N N . PHE A 1 95 ? 74.719 -30.870 -12.639 1.00 51.59 95 PHE A N 1
ATOM 624 C CA . PHE A 1 95 ? 74.612 -30.480 -11.238 1.00 51.06 95 PHE A CA 1
ATOM 625 C C . PHE A 1 95 ? 75.905 -29.842 -10.731 1.00 52.17 95 PHE A C 1
ATOM 626 O O . PHE A 1 95 ? 76.973 -30.02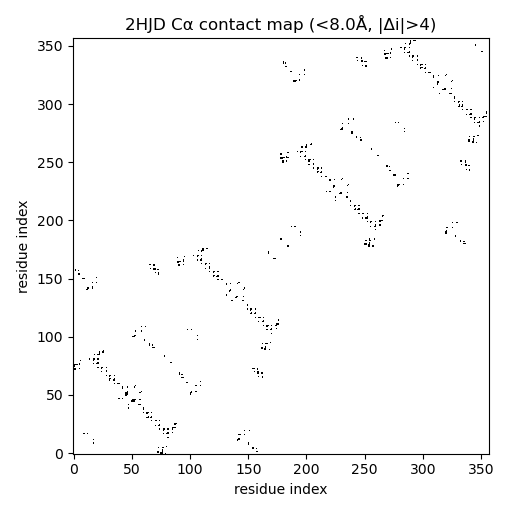3 -11.321 1.00 51.94 95 PHE A O 1
ATOM 634 N N . ILE A 1 96 ? 75.801 -29.099 -9.633 1.00 52.25 96 ILE A N 1
ATOM 635 C CA . ILE A 1 96 ? 76.962 -28.456 -9.031 1.00 54.33 96 ILE A CA 1
ATOM 636 C C . ILE A 1 96 ? 77.613 -29.488 -8.123 1.00 55.27 96 ILE A C 1
ATOM 637 O O . ILE A 1 96 ? 77.003 -29.938 -7.161 1.00 56.80 96 ILE A O 1
ATOM 642 N N . PRO A 1 97 ? 78.858 -29.880 -8.418 1.00 56.77 97 PRO A N 1
ATOM 643 C CA . PRO A 1 97 ? 79.545 -30.873 -7.587 1.00 57.57 97 PRO A CA 1
ATOM 644 C C . PRO A 1 97 ? 80.164 -30.292 -6.318 1.00 59.15 97 PRO A C 1
ATOM 645 O O . PRO A 1 97 ? 80.426 -29.089 -6.235 1.00 58.61 97 PRO A O 1
ATOM 649 N N . LYS A 1 98 ? 80.390 -31.155 -5.331 1.00 60.71 98 LYS A N 1
ATOM 650 C CA . LYS A 1 98 ? 81.003 -30.736 -4.075 1.00 63.30 98 LYS A CA 1
ATOM 651 C C . LYS A 1 98 ? 82.492 -30.573 -4.353 1.00 64.95 98 LYS A C 1
ATOM 652 O O . LYS A 1 98 ? 83.046 -31.286 -5.193 1.00 65.92 98 LYS A O 1
ATOM 654 N N . VAL A 1 99 ? 83.144 -29.641 -3.664 1.00 65.87 99 VAL A N 1
ATOM 655 C CA . VAL A 1 99 ? 84.566 -29.423 -3.903 1.00 68.09 99 VAL A CA 1
ATOM 656 C C . VAL A 1 99 ? 85.428 -29.340 -2.643 1.00 70.42 99 VAL A C 1
ATOM 657 O O . VAL A 1 99 ? 85.983 -30.348 -2.196 1.00 70.38 99 VAL A O 1
ATOM 661 N N . SER A 1 100 ? 85.550 -28.141 -2.079 1.00 72.49 100 SER A N 1
ATOM 662 C CA . SER A 1 100 ? 86.362 -27.945 -0.881 1.00 75.00 100 SER A CA 1
ATOM 663 C C . SER A 1 100 ? 85.570 -27.268 0.232 1.00 76.54 100 SER A C 1
ATOM 664 O O . SER A 1 100 ? 85.480 -27.863 1.330 1.00 77.51 100 SER A O 1
ATOM 667 N N . PHE B 1 12 ? 80.053 -6.902 -24.907 1.00 72.48 12 PHE B N 1
ATOM 668 C CA . PHE B 1 12 ? 79.682 -8.044 -25.788 1.00 72.15 12 PHE B CA 1
ATOM 669 C C . PHE B 1 12 ? 79.810 -9.379 -25.057 1.00 71.60 12 PHE B C 1
ATOM 670 O O . PHE B 1 12 ? 78.941 -9.753 -24.270 1.00 72.75 12 PHE B O 1
ATOM 672 N N . GLU B 1 13 ? 80.899 -10.094 -25.319 1.00 70.20 13 GLU B N 1
ATOM 673 C CA . GLU B 1 13 ? 81.136 -11.389 -24.694 1.00 68.70 13 GLU B CA 1
ATOM 674 C C . GLU B 1 13 ? 81.230 -11.300 -23.168 1.00 66.04 13 GLU B C 1
ATOM 675 O O . GLU B 1 13 ? 80.645 -12.120 -22.460 1.00 66.86 13 GLU B O 1
ATOM 681 N N . LEU B 1 14 ? 81.968 -10.312 -22.667 1.00 61.51 14 LEU B N 1
ATOM 682 C CA . LEU B 1 14 ? 82.123 -10.128 -21.226 1.00 58.62 14 LEU B CA 1
ATOM 683 C C . LEU B 1 14 ? 81.705 -8.736 -20.784 1.00 57.39 14 LEU B C 1
ATOM 684 O O . LEU B 1 14 ? 82.545 -7.846 -20.651 1.00 56.06 14 LEU B O 1
ATOM 689 N N . ARG B 1 15 ? 80.408 -8.559 -20.543 1.00 56.30 15 ARG B N 1
ATOM 690 C CA . ARG B 1 15 ? 79.864 -7.275 -20.112 1.00 54.62 15 ARG B CA 1
ATOM 691 C C . ARG B 1 15 ? 80.631 -6.607 -18.975 1.00 51.15 15 ARG B C 1
ATOM 692 O O . ARG B 1 15 ? 80.858 -5.401 -19.004 1.00 50.83 15 ARG B O 1
ATOM 700 N N . PRO B 1 16 ? 81.037 -7.381 -17.956 1.00 48.88 16 PRO B N 1
ATOM 701 C CA . PRO B 1 16 ? 81.778 -6.806 -16.828 1.00 47.18 16 PRO B CA 1
ATOM 702 C C . PRO B 1 16 ? 82.980 -5.961 -17.239 1.00 46.25 16 PRO B C 1
ATOM 703 O O . PRO B 1 16 ? 83.347 -5.020 -16.540 1.00 46.75 16 PRO B O 1
ATOM 707 N N . VAL B 1 17 ? 83.590 -6.298 -18.372 1.00 45.03 17 VAL B N 1
ATOM 708 C CA . VAL B 1 17 ? 84.754 -5.561 -18.857 1.00 44.59 17 VAL B CA 1
ATOM 709 C C . VAL B 1 17 ? 84.420 -4.086 -19.021 1.00 45.60 17 VAL B C 1
ATOM 710 O O . VAL B 1 17 ? 85.234 -3.214 -18.709 1.00 46.12 17 VAL B O 1
ATOM 714 N N . ILE B 1 18 ? 83.218 -3.812 -19.515 1.00 47.19 18 ILE B N 1
ATOM 715 C CA . ILE B 1 18 ? 82.774 -2.441 -19.714 1.00 48.51 18 ILE B CA 1
ATOM 716 C C . ILE B 1 18 ? 82.886 -1.653 -18.413 1.00 48.21 18 ILE B C 1
ATOM 717 O O . ILE B 1 18 ? 83.528 -0.604 -18.366 1.00 48.15 18 ILE B O 1
ATOM 722 N N . GLY B 1 19 ? 82.275 -2.176 -17.354 1.00 48.79 19 GLY B N 1
ATOM 723 C CA . GLY B 1 19 ? 82.310 -1.505 -16.066 1.00 45.43 19 GLY B CA 1
ATOM 724 C C . GLY B 1 19 ? 83.698 -1.406 -15.470 1.00 45.72 19 GLY B C 1
ATOM 725 O O . GLY B 1 19 ? 84.029 -0.412 -14.821 1.00 45.31 19 GLY B O 1
ATOM 726 N N . LEU B 1 20 ? 84.513 -2.436 -15.679 1.00 43.70 20 LEU B N 1
ATOM 727 C CA . LEU B 1 20 ? 85.877 -2.443 -15.152 1.00 42.04 20 LEU B CA 1
ATOM 728 C C . LEU B 1 20 ? 86.769 -1.423 -15.849 1.00 41.83 20 LEU B C 1
ATOM 729 O O . LEU B 1 20 ? 87.701 -0.889 -15.247 1.00 41.16 20 LEU B O 1
ATOM 734 N N . THR B 1 21 ? 86.483 -1.147 -17.116 1.00 43.23 21 THR B N 1
ATOM 735 C CA . THR B 1 21 ? 87.307 -0.212 -17.872 1.00 45.42 21 THR B CA 1
ATOM 736 C C . THR B 1 21 ? 86.772 1.212 -17.951 1.00 47.98 21 THR B C 1
ATOM 737 O O . THR B 1 21 ? 87.321 2.046 -18.674 1.00 47.95 21 THR B O 1
ATOM 741 N N . ARG B 1 22 ? 85.704 1.494 -17.214 1.00 50.82 22 ARG B N 1
ATOM 742 C CA . ARG B 1 22 ? 85.143 2.839 -17.207 1.00 52.09 22 ARG B CA 1
ATOM 743 C C . ARG B 1 22 ? 86.167 3.750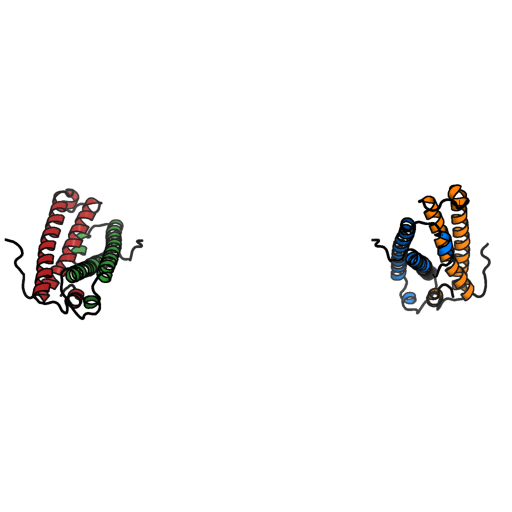 -16.525 1.00 52.46 22 ARG B C 1
ATOM 744 O O . ARG B 1 22 ? 86.755 3.385 -15.508 1.00 53.97 22 ARG B O 1
ATOM 746 N N . GLY B 1 23 ? 86.398 4.925 -17.096 1.00 52.38 23 GLY B N 1
ATOM 747 C CA . GLY B 1 23 ? 87.352 5.838 -16.493 1.00 51.39 23 GLY B CA 1
ATOM 748 C C . GLY B 1 23 ? 88.766 5.665 -17.008 1.00 49.33 23 GLY B C 1
ATOM 749 O O . GLY B 1 23 ? 89.687 6.343 -16.553 1.00 48.12 23 GLY B O 1
ATOM 750 N N . LEU B 1 24 ? 88.947 4.745 -17.949 1.00 47.82 24 LEU B N 1
ATOM 751 C CA . LEU B 1 24 ? 90.267 4.510 -18.528 1.00 46.61 24 LEU B CA 1
ATOM 752 C C . LEU B 1 24 ? 90.377 5.236 -19.863 1.00 44.90 24 LEU B C 1
ATOM 753 O O . LEU B 1 24 ? 89.402 5.340 -20.600 1.00 45.20 24 LEU B O 1
ATOM 758 N N . SER B 1 25 ? 91.565 5.741 -20.171 1.00 46.54 25 SER B N 1
ATOM 759 C CA . SER B 1 25 ? 91.793 6.411 -21.448 1.00 46.32 25 SER B CA 1
ATOM 760 C C . SER B 1 25 ? 91.908 5.317 -22.509 1.00 46.62 25 SER B C 1
ATOM 761 O O . SER B 1 25 ? 92.155 4.154 -22.181 1.00 46.22 25 SER B O 1
ATOM 764 N N . SER B 1 26 ? 91.736 5.683 -23.775 1.00 43.97 26 SER B N 1
ATOM 765 C CA . SER B 1 26 ? 91.846 4.712 -24.854 1.00 43.85 26 SER B CA 1
ATOM 766 C C . SER B 1 26 ? 93.228 4.058 -24.818 1.00 42.54 26 SER B C 1
ATOM 767 O O . SER B 1 26 ? 93.395 2.909 -25.231 1.00 42.32 26 SER B O 1
ATOM 770 N N . ALA B 1 27 ? 94.209 4.799 -24.311 1.00 40.44 27 ALA B N 1
ATOM 771 C CA . ALA B 1 27 ? 95.582 4.317 -24.204 1.00 40.42 27 ALA B CA 1
ATOM 772 C C . ALA B 1 27 ? 95.695 3.123 -23.242 1.00 41.02 27 ALA B C 1
ATOM 773 O O . ALA B 1 27 ? 96.330 2.112 -23.559 1.00 39.83 27 ALA B O 1
ATOM 775 N N . ASP B 1 28 ? 95.094 3.242 -22.063 1.00 39.71 28 ASP B N 1
ATOM 776 C CA . ASP B 1 28 ? 95.145 2.142 -21.111 1.00 39.15 28 ASP B CA 1
ATOM 777 C C . ASP B 1 28 ? 94.351 0.951 -21.638 1.00 36.89 28 ASP B C 1
ATOM 778 O O . ASP B 1 28 ? 94.713 -0.196 -21.394 1.00 37.75 28 ASP B O 1
ATOM 783 N N . ILE B 1 29 ? 93.275 1.221 -22.369 1.00 35.26 29 ILE B N 1
ATOM 784 C CA . ILE B 1 29 ? 92.467 0.144 -22.929 1.00 34.98 29 ILE B CA 1
ATOM 785 C C . ILE B 1 29 ? 93.242 -0.566 -24.045 1.00 33.40 29 ILE B C 1
ATOM 786 O O . ILE B 1 29 ? 93.102 -1.779 -24.235 1.00 32.01 29 ILE B O 1
ATOM 791 N N . GLU B 1 30 ? 94.059 0.183 -24.783 1.00 30.96 30 GLU B N 1
ATOM 792 C CA . GLU B 1 30 ? 94.856 -0.422 -25.852 1.00 31.74 30 GLU B CA 1
ATOM 793 C C . GLU B 1 30 ? 95.911 -1.326 -25.213 1.00 29.05 30 GLU B C 1
ATOM 794 O O . GLU B 1 30 ? 96.225 -2.389 -25.740 1.00 28.01 30 GLU B O 1
ATOM 800 N N . THR B 1 31 ? 96.459 -0.892 -24.079 1.00 29.96 31 THR B N 1
ATOM 801 C CA . THR B 1 31 ? 97.462 -1.679 -23.355 1.00 31.18 31 THR B CA 1
ATOM 802 C C . THR B 1 31 ? 96.863 -3.033 -22.949 1.00 30.63 31 THR B C 1
ATOM 803 O O . THR B 1 31 ? 97.469 -4.088 -23.147 1.00 29.22 31 THR B O 1
ATOM 807 N N . LEU B 1 32 ? 95.662 -2.988 -22.387 1.00 29.71 32 LEU B N 1
ATOM 808 C CA . LEU B 1 32 ? 94.959 -4.193 -21.964 1.00 30.87 32 LEU B CA 1
ATOM 809 C C . LEU B 1 32 ? 94.658 -5.103 -23.154 1.00 28.94 32 LEU B C 1
ATOM 810 O O . LEU B 1 32 ? 94.782 -6.322 -23.058 1.00 28.09 32 LEU B O 1
ATOM 815 N N . THR B 1 33 ? 94.253 -4.494 -24.266 1.00 28.77 33 THR B N 1
ATOM 816 C CA . THR B 1 33 ? 93.899 -5.218 -25.479 1.00 26.01 33 THR B CA 1
ATOM 817 C C . THR B 1 33 ? 95.124 -5.908 -26.082 1.00 26.94 33 THR B C 1
ATOM 818 O O . THR B 1 33 ? 95.056 -7.078 -26.461 1.00 26.54 33 THR B O 1
ATOM 822 N N . ALA B 1 34 ? 96.246 -5.195 -26.161 1.00 26.07 34 ALA B N 1
ATOM 823 C CA . ALA B 1 34 ? 97.471 -5.780 -26.707 1.00 28.18 34 ALA B CA 1
ATOM 824 C C . ALA B 1 34 ? 97.925 -6.952 -25.822 1.00 26.79 34 ALA B C 1
ATOM 825 O O . ALA B 1 34 ? 98.360 -7.995 -26.324 1.00 27.38 34 ALA B O 1
ATOM 827 N N . ASN B 1 35 ? 97.829 -6.768 -24.510 1.00 25.41 35 ASN B N 1
ATOM 828 C CA . ASN B 1 35 ? 98.191 -7.820 -23.551 1.00 27.51 35 ASN B CA 1
ATOM 829 C C . ASN B 1 35 ? 97.333 -9.069 -23.805 1.00 26.06 35 ASN B C 1
ATOM 830 O O . ASN B 1 35 ? 97.838 -10.194 -23.809 1.00 25.05 35 ASN B O 1
ATOM 835 N N . ALA B 1 36 ? 96.037 -8.862 -24.035 1.00 24.11 36 ALA B N 1
ATOM 836 C CA . ALA B 1 36 ? 95.118 -9.983 -24.257 1.00 27.10 36 ALA B CA 1
ATOM 837 C C . ALA B 1 36 ? 95.424 -10.733 -25.548 1.00 25.17 36 ALA B C 1
ATOM 838 O O . ALA B 1 36 ? 95.337 -11.957 -25.601 1.00 27.39 36 ALA B O 1
ATOM 840 N N . ILE B 1 37 ? 95.782 -9.997 -26.589 1.00 27.66 37 ILE B N 1
ATOM 841 C CA . ILE B 1 37 ? 96.106 -10.607 -27.872 1.00 26.03 37 ILE B CA 1
ATOM 842 C C . ILE B 1 37 ? 97.379 -11.428 -27.731 1.00 26.41 37 ILE B C 1
ATOM 843 O O . ILE B 1 37 ? 97.466 -12.536 -28.254 1.00 27.23 37 ILE B O 1
ATOM 848 N N . ARG B 1 38 ? 98.365 -10.890 -27.017 1.00 26.47 38 ARG B N 1
ATOM 849 C CA . ARG B 1 38 ? 99.609 -11.617 -26.803 1.00 29.19 38 ARG B CA 1
ATOM 850 C C . ARG B 1 38 ? 99.327 -12.896 -26.009 1.00 28.71 38 ARG B C 1
ATOM 851 O O . ARG B 1 38 ? 99.875 -13.952 -26.319 1.00 29.78 38 ARG B O 1
ATOM 859 N N . LEU B 1 39 ? 98.471 -12.808 -24.992 1.00 27.64 39 LEU B N 1
ATOM 860 C CA . LEU B 1 39 ? 98.149 -13.991 -24.186 1.00 27.03 39 LEU B CA 1
ATOM 861 C C . LEU B 1 39 ? 97.421 -15.051 -25.010 1.00 26.33 39 LEU B C 1
ATOM 862 O O . LEU B 1 39 ? 97.655 -16.247 -24.846 1.00 28.20 39 LEU B O 1
ATOM 867 N N . HIS B 1 40 ? 96.538 -14.621 -25.903 1.00 27.61 40 HIS B N 1
ATOM 868 C CA . HIS B 1 40 ? 95.810 -15.579 -26.732 1.00 26.87 40 HIS B CA 1
ATOM 869 C C . HIS B 1 40 ? 96.758 -16.421 -27.588 1.00 27.98 40 HIS B C 1
ATOM 870 O O . HIS B 1 40 ? 96.559 -17.622 -27.740 1.00 28.59 40 HIS B O 1
ATOM 877 N N . ARG B 1 41 ? 97.786 -15.792 -28.151 1.00 26.86 41 ARG B N 1
ATOM 878 C CA . ARG B 1 41 ? 98.746 -16.525 -28.974 1.00 29.15 41 ARG B CA 1
ATOM 879 C C . ARG B 1 41 ? 99.484 -17.554 -28.127 1.00 28.17 41 ARG B C 1
ATOM 880 O O . ARG B 1 41 ? 99.738 -18.673 -28.576 1.00 28.68 41 ARG B O 1
ATOM 888 N N . GLN B 1 42 ? 99.838 -17.171 -26.905 1.00 27.76 42 GLN B N 1
ATOM 889 C CA . GLN B 1 42 ? 100.538 -18.085 -26.007 1.00 30.84 42 GLN B CA 1
ATOM 890 C C . GLN B 1 42 ? 99.661 -19.283 -25.628 1.00 29.02 42 GLN B C 1
ATOM 891 O O . GLN B 1 42 ? 100.128 -20.425 -25.615 1.00 25.50 42 GLN B O 1
ATOM 897 N N . LEU B 1 43 ? 98.393 -19.021 -25.317 1.00 28.22 43 LEU B N 1
ATOM 898 C CA . LEU B 1 43 ? 97.474 -20.097 -24.933 1.00 28.49 43 LEU B CA 1
ATOM 899 C C . LEU B 1 43 ? 97.194 -21.032 -26.099 1.00 28.88 43 LEU B C 1
ATOM 900 O O . LEU B 1 43 ? 97.024 -22.235 -25.909 1.00 28.70 43 LEU B O 1
ATOM 905 N N . LEU B 1 44 ? 97.140 -20.474 -27.307 1.00 29.50 44 LEU B N 1
ATOM 906 C CA . LEU B 1 44 ? 96.888 -21.269 -28.505 1.00 27.86 44 LEU B CA 1
ATOM 907 C C . LEU B 1 44 ? 98.076 -22.188 -28.787 1.00 27.54 44 LEU B C 1
ATOM 908 O O . LEU B 1 44 ? 97.908 -23.357 -29.138 1.00 28.35 44 LEU B O 1
ATOM 913 N N . GLU B 1 45 ? 99.283 -21.666 -28.631 1.00 27.18 45 GLU B N 1
ATOM 914 C CA . GLU B 1 45 ? 100.460 -22.474 -28.895 1.00 28.59 45 GLU B CA 1
ATOM 915 C C . GLU B 1 45 ? 100.681 -23.505 -27.792 1.00 29.10 45 GLU B C 1
ATOM 916 O O . GLU B 1 45 ? 101.206 -24.583 -28.045 1.00 27.38 45 GLU B O 1
ATOM 922 N N . LYS B 1 46 ? 100.258 -23.186 -26.576 1.00 31.79 46 LYS B N 1
ATOM 923 C CA . LYS B 1 46 ? 100.402 -24.130 -25.475 1.00 32.95 46 LYS B CA 1
ATOM 924 C C . LYS B 1 46 ? 99.468 -25.312 -25.713 1.00 30.68 46 LYS B C 1
ATOM 925 O O . LYS B 1 46 ? 99.837 -26.458 -25.478 1.00 33.54 46 LYS B O 1
ATOM 931 N N . ALA B 1 47 ? 98.253 -25.043 -26.175 1.00 28.43 47 ALA B N 1
ATOM 932 C CA . ALA B 1 47 ? 97.318 -26.137 -26.427 1.00 28.01 47 ALA B CA 1
ATOM 933 C C . ALA B 1 47 ? 97.790 -26.978 -27.615 1.00 29.01 47 ALA B C 1
ATOM 934 O O . ALA B 1 47 ? 97.644 -28.203 -27.619 1.00 30.37 47 ALA B O 1
ATOM 936 N N . ASP B 1 48 ? 98.344 -26.315 -28.626 1.00 29.24 48 ASP B N 1
ATOM 937 C CA . ASP B 1 48 ? 98.849 -27.009 -29.809 1.00 29.83 48 ASP B CA 1
ATOM 938 C C . ASP B 1 48 ? 99.978 -27.978 -29.428 1.00 29.98 48 ASP B C 1
ATOM 939 O O . ASP B 1 48 ? 100.047 -29.093 -29.938 1.00 31.92 48 ASP B O 1
ATOM 944 N N . GLN B 1 49 ? 100.865 -27.547 -28.540 1.00 28.49 49 GLN B N 1
ATOM 945 C CA . GLN B 1 49 ? 101.967 -28.403 -28.103 1.00 34.18 49 GLN B CA 1
ATOM 946 C C . GLN B 1 49 ? 101.446 -29.649 -27.406 1.00 34.52 49 GLN B C 1
ATOM 947 O O . GLN B 1 49 ? 101.989 -30.736 -27.580 1.00 34.76 49 GLN B O 1
ATOM 953 N N . LEU B 1 50 ? 100.405 -29.473 -26.598 1.00 35.32 50 LEU B N 1
ATOM 954 C CA . LEU B 1 50 ? 99.784 -30.569 -25.868 1.00 35.75 50 LEU B CA 1
ATOM 955 C C . LEU B 1 50 ? 99.119 -31.534 -26.843 1.00 37.02 50 LEU B C 1
ATOM 956 O O . LEU B 1 50 ? 99.193 -32.750 -26.676 1.00 38.18 50 LEU B O 1
ATOM 961 N N . PHE B 1 51 ? 98.469 -30.989 -27.864 1.00 35.40 51 PHE B N 1
ATOM 962 C CA . PHE B 1 51 ? 97.803 -31.821 -28.858 1.00 37.93 51 PHE B CA 1
ATOM 963 C C . PHE B 1 51 ? 98.794 -32.725 -29.585 1.00 38.34 51 PHE B C 1
ATOM 964 O O . PHE B 1 51 ? 98.477 -33.872 -29.896 1.00 39.16 51 PHE B O 1
ATOM 972 N N . GLN B 1 52 ? 99.980 -32.194 -29.870 1.00 38.61 52 GLN B N 1
ATOM 973 C CA . GLN B 1 52 ? 101.009 -32.942 -30.589 1.00 43.05 52 GLN B CA 1
ATOM 974 C C . GLN B 1 52 ? 101.403 -34.280 -29.968 1.00 42.81 52 GLN B C 1
ATOM 975 O O . GLN B 1 52 ? 101.656 -35.250 -30.684 1.00 41.75 52 GLN B O 1
ATOM 981 N N . VAL B 1 53 ? 101.458 -34.339 -28.644 1.00 42.70 53 VAL B N 1
ATOM 982 C CA . VAL B 1 53 ? 101.854 -35.575 -27.988 1.00 43.84 53 VAL B CA 1
ATOM 983 C C . VAL B 1 53 ? 100.698 -36.389 -27.427 1.00 43.82 53 VAL B C 1
ATOM 984 O O . VAL B 1 53 ? 100.898 -37.258 -26.577 1.00 44.13 53 VAL B O 1
ATOM 988 N N . LEU B 1 54 ? 99.488 -36.110 -27.898 1.00 43.33 54 LEU B N 1
ATOM 989 C CA . LEU B 1 54 ? 98.33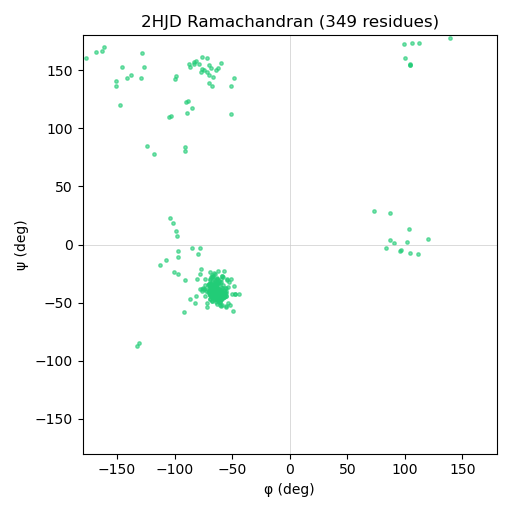0 -36.859 -27.437 1.00 43.42 54 LEU B CA 1
ATOM 990 C C . LEU B 1 54 ? 98.374 -38.238 -28.079 1.00 45.02 54 LEU B C 1
ATOM 991 O O . LEU B 1 54 ? 98.893 -38.400 -29.186 1.00 42.80 54 LEU B O 1
ATOM 996 N N . PRO B 1 55 ? 97.831 -39.252 -27.389 1.00 45.69 55 PRO B N 1
ATOM 997 C CA . PRO B 1 55 ? 97.825 -40.610 -27.936 1.00 46.45 55 PRO B CA 1
ATOM 998 C C . PRO B 1 55 ? 96.990 -40.684 -29.213 1.00 48.06 55 PRO B C 1
ATOM 999 O O . PRO B 1 55 ? 96.028 -39.932 -29.391 1.00 46.73 55 PRO B O 1
ATOM 1003 N N . ASP B 1 56 ? 97.378 -41.595 -30.100 1.00 47.78 56 ASP B N 1
ATOM 1004 C CA . ASP B 1 56 ? 96.720 -41.782 -31.382 1.00 48.09 56 ASP B CA 1
ATOM 1005 C C . ASP B 1 56 ? 95.217 -42.047 -31.315 1.00 49.19 56 ASP B C 1
ATOM 1006 O O . ASP B 1 56 ? 94.457 -41.535 -32.139 1.00 48.31 56 ASP B O 1
ATOM 1011 N N . ASP B 1 57 ? 94.779 -42.849 -30.351 1.00 51.02 57 ASP B N 1
ATOM 1012 C CA . ASP B 1 57 ? 93.353 -43.143 -30.233 1.00 53.19 57 ASP B CA 1
ATOM 1013 C C . ASP B 1 57 ? 92.564 -41.859 -29.988 1.00 52.21 57 ASP B C 1
ATOM 1014 O O . ASP B 1 57 ? 91.423 -41.720 -30.433 1.00 51.20 57 ASP B O 1
ATOM 1019 N N . ILE B 1 58 ? 93.181 -40.918 -29.283 1.00 51.68 58 ILE B N 1
ATOM 1020 C CA . ILE B 1 58 ? 92.527 -39.655 -28.991 1.00 51.42 58 ILE B CA 1
ATOM 1021 C C . ILE B 1 58 ? 92.530 -38.747 -30.215 1.00 50.16 58 ILE B C 1
ATOM 1022 O O . ILE B 1 58 ? 91.541 -38.078 -30.494 1.00 50.51 58 ILE B O 1
ATOM 1027 N N . LYS B 1 59 ? 93.632 -38.737 -30.957 1.00 49.48 59 LYS B N 1
ATOM 1028 C CA . LYS B 1 59 ? 93.722 -37.905 -32.149 1.00 50.20 59 LYS B CA 1
ATOM 1029 C C . LYS B 1 59 ? 92.766 -38.376 -33.239 1.00 51.96 59 LYS B C 1
ATOM 1030 O O . LYS B 1 59 ? 92.208 -37.565 -33.981 1.00 52.46 59 LYS B O 1
ATOM 1036 N N . ILE B 1 60 ? 92.585 -39.689 -33.342 1.00 53.86 60 ILE B N 1
ATOM 1037 C CA . ILE B 1 60 ? 91.696 -40.256 -34.351 1.00 57.26 60 ILE B CA 1
ATOM 1038 C C . ILE B 1 60 ? 90.231 -40.096 -33.942 1.00 59.15 60 ILE B C 1
ATOM 1039 O O . ILE B 1 60 ? 89.330 -40.144 -34.780 1.00 59.88 60 ILE B O 1
ATOM 1044 N N . GLY B 1 61 ? 89.997 -39.898 -32.649 1.00 60.18 61 GLY B N 1
ATOM 1045 C CA . GLY B 1 61 ? 88.639 -39.722 -32.174 1.00 62.22 61 GLY B CA 1
ATOM 1046 C C . GLY B 1 61 ? 87.927 -41.020 -31.844 1.00 63.52 61 GLY B C 1
ATOM 1047 O O . GLY B 1 61 ? 86.701 -41.092 -31.917 1.00 64.49 61 GLY B O 1
ATOM 1048 N N . THR B 1 62 ? 88.692 -42.048 -31.487 1.00 63.78 62 THR B N 1
ATOM 1049 C CA . THR B 1 62 ? 88.116 -43.339 -31.133 1.00 63.23 62 THR B CA 1
ATOM 1050 C C . THR B 1 62 ? 88.069 -43.469 -29.616 1.00 63.60 62 THR B C 1
ATOM 1051 O O . THR B 1 62 ? 87.268 -44.228 -29.071 1.00 64.27 62 THR B O 1
ATOM 1055 N N . ALA B 1 63 ? 88.935 -42.720 -28.941 1.00 62.49 63 ALA B N 1
ATOM 1056 C CA . ALA B 1 63 ? 88.995 -42.742 -27.485 1.00 61.71 63 ALA B CA 1
ATOM 1057 C C . ALA B 1 63 ? 88.945 -41.326 -26.913 1.00 61.29 63 ALA B C 1
ATOM 1058 O O . ALA B 1 63 ? 89.505 -40.389 -27.484 1.00 61.35 63 ALA B O 1
ATOM 1060 N N . ALA B 1 64 ? 88.262 -41.183 -25.783 1.00 60.15 64 ALA B N 1
ATOM 1061 C CA . ALA B 1 64 ? 88.130 -39.899 -25.105 1.00 58.33 64 ALA B CA 1
ATOM 1062 C C . ALA B 1 64 ? 88.295 -40.152 -23.620 1.00 56.47 64 ALA B C 1
ATOM 1063 O O . ALA B 1 64 ? 87.892 -41.196 -23.116 1.00 57.33 64 ALA B O 1
ATOM 1065 N N . GLY B 1 65 ? 88.892 -39.202 -22.917 1.00 55.22 65 GLY B N 1
ATOM 1066 C CA . GLY B 1 65 ? 89.090 -39.374 -21.494 1.00 53.91 65 GLY B CA 1
ATOM 1067 C C . GLY B 1 65 ? 90.536 -39.664 -21.165 1.00 53.29 65 GLY B C 1
ATOM 1068 O O . GLY B 1 65 ? 91.360 -39.870 -22.058 1.00 52.62 65 GLY B O 1
ATOM 1069 N N . GLY B 1 66 ? 90.844 -39.695 -19.875 1.00 52.42 66 GLY B N 1
ATOM 1070 C CA . GLY B 1 66 ? 92.206 -39.942 -19.451 1.00 52.09 66 GLY B CA 1
ATOM 1071 C C . GLY B 1 66 ? 92.801 -38.629 -18.995 1.00 52.15 66 GLY B C 1
ATOM 1072 O O . GLY B 1 66 ? 92.374 -37.563 -19.444 1.00 52.51 66 GLY B O 1
ATOM 1073 N N . GLU B 1 67 ? 93.792 -38.700 -18.118 1.00 50.15 67 GLU B N 1
ATOM 1074 C CA . GLU B 1 67 ? 94.421 -37.507 -17.577 1.00 51.52 67 GLU B CA 1
ATOM 1075 C C . GLU B 1 67 ? 95.092 -36.595 -18.611 1.00 51.12 67 GLU B C 1
ATOM 1076 O O . GLU B 1 67 ? 94.997 -35.370 -18.513 1.00 50.25 67 GLU B O 1
ATOM 1082 N N . GLN B 1 68 ? 95.766 -37.180 -19.596 1.00 48.97 68 GLN B N 1
ATOM 1083 C CA . GLN B 1 68 ? 96.433 -36.378 -20.611 1.00 47.32 68 GLN B CA 1
ATOM 1084 C C . GLN B 1 68 ? 95.405 -35.654 -21.476 1.00 45.30 68 GLN B C 1
ATOM 1085 O O . GLN B 1 68 ? 95.562 -34.477 -21.797 1.00 45.39 68 GLN B O 1
ATOM 1091 N N . HI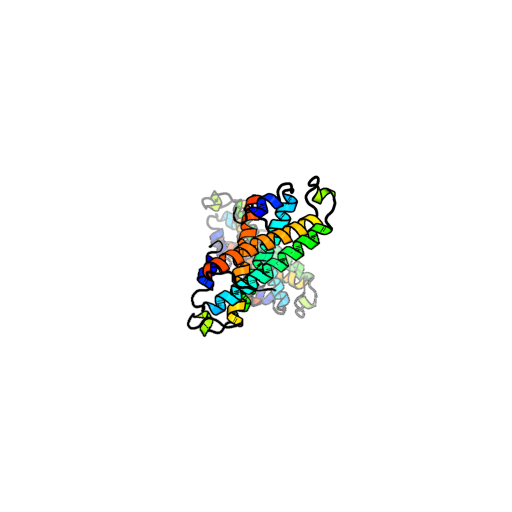S B 1 69 ? 94.346 -36.362 -21.844 1.00 43.52 69 HIS B N 1
ATOM 1092 C CA . HIS B 1 69 ? 93.297 -35.783 -22.668 1.00 41.83 69 HIS B CA 1
ATOM 1093 C C . HIS B 1 69 ? 92.579 -34.652 -21.922 1.00 43.51 69 HIS B C 1
ATOM 1094 O O . HIS B 1 69 ? 92.201 -33.646 -22.528 1.00 42.18 69 HIS B O 1
ATOM 1101 N N . LEU B 1 70 ? 92.399 -34.814 -20.610 1.00 41.91 70 LEU B N 1
ATOM 1102 C CA . LEU B 1 70 ? 91.738 -33.794 -19.799 1.00 41.74 70 LEU B CA 1
ATOM 1103 C C . LEU B 1 70 ? 92.595 -32.537 -19.686 1.00 41.43 70 LEU B C 1
ATOM 1104 O O . LEU B 1 70 ? 92.075 -31.424 -19.699 1.00 42.41 70 LEU B O 1
ATOM 1109 N N . GLU B 1 71 ? 93.905 -32.719 -19.560 1.00 41.05 71 GLU B N 1
ATOM 1110 C CA . GLU B 1 71 ? 94.823 -31.590 -19.456 1.00 40.04 71 GLU B CA 1
ATOM 1111 C C . GLU B 1 71 ? 94.764 -30.758 -20.738 1.00 37.60 71 GLU B C 1
ATOM 1112 O O . GLU B 1 71 ? 94.841 -29.529 -20.701 1.00 36.05 71 GLU B O 1
ATOM 1118 N N . TYR B 1 72 ? 94.628 -31.441 -21.869 1.00 34.60 72 TYR B N 1
ATOM 1119 C CA . TYR B 1 72 ? 94.547 -30.775 -23.161 1.00 34.36 72 TYR B CA 1
ATOM 1120 C C . TYR B 1 72 ? 93.242 -29.988 -23.249 1.00 32.88 72 TYR B C 1
ATOM 1121 O O . TYR B 1 72 ? 93.220 -28.844 -23.698 1.00 32.12 72 TYR B O 1
ATOM 1130 N N . ILE B 1 73 ? 92.157 -30.629 -22.831 1.00 33.03 73 ILE B N 1
ATOM 1131 C CA . ILE B 1 73 ? 90.836 -30.022 -22.847 1.00 33.17 73 ILE B CA 1
ATOM 1132 C C . ILE B 1 73 ? 90.843 -28.772 -21.972 1.00 32.69 73 ILE B C 1
ATOM 1133 O O . ILE B 1 73 ? 90.283 -27.739 -22.339 1.00 32.78 73 ILE B O 1
ATOM 1138 N N . GLU B 1 74 ? 91.479 -28.862 -20.812 1.00 32.87 74 GLU B N 1
ATOM 1139 C CA . GLU B 1 74 ? 91.538 -27.705 -19.939 1.00 32.87 74 GLU B CA 1
ATOM 1140 C C . GLU B 1 74 ? 92.329 -26.578 -20.596 1.00 31.40 74 GLU B C 1
ATOM 1141 O O . GLU B 1 74 ? 92.043 -25.404 -20.365 1.00 31.55 74 GLU B O 1
ATOM 1147 N N . ALA B 1 75 ? 93.313 -26.929 -21.425 1.00 30.53 75 ALA B N 1
ATOM 1148 C CA . ALA B 1 75 ? 94.115 -25.913 -22.106 1.00 29.09 75 ALA B CA 1
ATOM 1149 C C . ALA B 1 75 ? 93.269 -25.217 -23.163 1.00 29.26 75 ALA B C 1
ATOM 1150 O O . ALA B 1 75 ? 93.354 -23.998 -23.320 1.00 31.03 75 ALA B O 1
ATOM 1152 N N . MET B 1 76 ? 92.446 -25.983 -23.880 1.00 27.91 76 MET B N 1
ATOM 1153 C CA . MET B 1 76 ? 91.572 -25.412 -24.905 1.00 29.21 76 MET B CA 1
ATOM 1154 C C . MET B 1 76 ? 90.457 -24.578 -24.264 1.00 31.18 76 MET B C 1
ATOM 1155 O O . MET B 1 76 ? 90.056 -23.543 -24.799 1.00 29.92 76 MET B O 1
ATOM 1160 N N . ILE B 1 77 ? 89.940 -25.040 -23.129 1.00 30.23 77 ILE B N 1
ATOM 1161 C CA . ILE B 1 77 ? 88.882 -24.302 -22.436 1.00 29.34 77 ILE B CA 1
ATOM 1162 C C . ILE B 1 77 ? 89.437 -22.948 -22.004 1.00 26.49 77 ILE B C 1
ATOM 1163 O O . ILE B 1 77 ? 88.804 -21.911 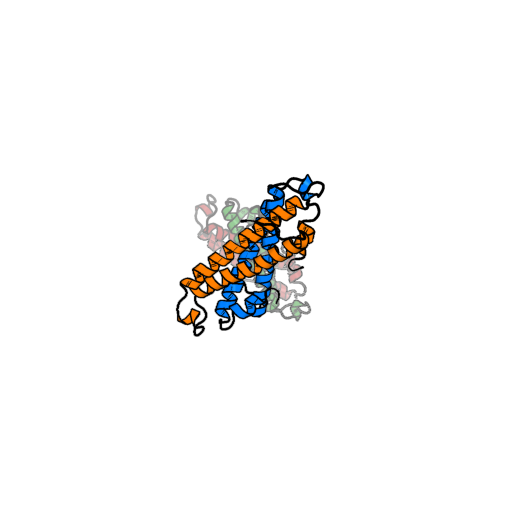-22.208 1.00 26.81 77 ILE B O 1
ATOM 1168 N N . GLU B 1 78 ? 90.626 -22.957 -21.416 1.00 27.67 78 GLU B N 1
ATOM 1169 C CA . GLU B 1 78 ? 91.243 -21.708 -20.981 1.00 26.99 78 GLU B CA 1
ATOM 1170 C C . GLU B 1 78 ? 91.416 -20.771 -22.188 1.00 26.58 78 GLU B C 1
ATOM 1171 O O . GLU B 1 78 ? 91.134 -19.580 -22.109 1.00 24.53 78 GLU B O 1
ATOM 1177 N N . MET B 1 79 ? 91.861 -21.330 -23.308 1.00 27.80 79 MET B N 1
ATOM 1178 C CA . MET B 1 79 ? 92.077 -20.553 -24.527 1.00 30.46 79 MET B CA 1
ATOM 1179 C C . MET B 1 79 ? 90.769 -19.939 -25.036 1.00 29.37 79 MET B C 1
ATOM 1180 O O . MET B 1 79 ? 90.727 -18.754 -25.372 1.00 27.80 79 MET B O 1
ATOM 1185 N N . HIS B 1 80 ? 89.705 -20.736 -25.091 1.00 27.70 80 HIS B N 1
ATOM 1186 C CA . HIS B 1 80 ? 88.413 -20.233 -25.548 1.00 28.51 80 HIS B CA 1
ATOM 1187 C C . HIS B 1 80 ? 87.855 -19.163 -24.602 1.00 29.32 80 HIS B C 1
ATOM 1188 O O . HIS B 1 80 ? 87.315 -18.143 -25.041 1.00 27.72 80 HIS B O 1
ATOM 1195 N N . ALA B 1 81 ? 87.982 -19.396 -23.302 1.00 26.68 81 ALA B N 1
ATOM 1196 C CA . ALA B 1 81 ? 87.469 -18.436 -22.329 1.00 29.30 81 ALA B CA 1
ATOM 1197 C C . ALA B 1 81 ? 88.175 -17.097 -22.471 1.00 28.51 81 ALA B C 1
ATOM 1198 O O . ALA B 1 81 ? 87.545 -16.044 -22.438 1.00 29.34 81 ALA B O 1
ATOM 1200 N N . GLN B 1 82 ? 89.491 -17.142 -22.626 1.00 29.86 82 GLN B N 1
ATOM 1201 C CA . GLN B 1 82 ? 90.267 -15.917 -22.748 1.00 30.27 82 GLN B CA 1
ATOM 1202 C C . GLN B 1 82 ? 89.967 -15.159 -24.042 1.00 31.73 82 GLN B C 1
ATOM 1203 O O . GLN B 1 82 ? 90.125 -13.937 -24.086 1.00 31.47 82 GLN B O 1
ATOM 1209 N N . MET B 1 83 ? 89.528 -15.868 -25.086 1.00 32.76 83 MET B N 1
ATOM 1210 C CA . MET B 1 83 ? 89.198 -15.213 -26.356 1.00 33.51 83 MET B CA 1
ATOM 1211 C C . MET B 1 83 ? 88.047 -14.237 -26.170 1.00 34.37 83 MET B C 1
ATOM 1212 O O . MET B 1 83 ? 87.991 -13.207 -26.840 1.00 34.74 83 MET B O 1
ATOM 1217 N N . SER B 1 84 ? 87.113 -14.560 -25.278 1.00 35.94 84 SER B N 1
ATOM 1218 C CA . SER B 1 84 ? 85.981 -13.661 -25.056 1.00 34.56 84 SER B CA 1
ATOM 1219 C C . SER B 1 84 ? 86.494 -12.326 -24.529 1.00 33.54 84 SER B C 1
ATOM 1220 O O . SER B 1 84 ? 85.925 -11.276 -24.820 1.00 34.85 84 SER B O 1
ATOM 1223 N N . ALA B 1 85 ? 87.578 -12.368 -23.759 1.00 32.34 85 ALA B N 1
ATOM 1224 C CA . ALA B 1 85 ? 88.176 -11.146 -23.221 1.00 31.93 85 ALA B CA 1
ATOM 1225 C C . ALA B 1 85 ? 88.807 -10.352 -24.370 1.00 31.33 85 ALA B C 1
ATOM 1226 O O . ALA B 1 85 ? 88.730 -9.120 -24.404 1.00 28.86 85 ALA B O 1
ATOM 1228 N N . VAL B 1 86 ? 89.434 -11.066 -25.306 1.00 29.01 86 VAL B N 1
ATOM 1229 C CA . VAL B 1 86 ? 90.057 -10.437 -26.465 1.00 27.39 86 VAL B CA 1
ATOM 1230 C C . VAL B 1 86 ? 89.000 -9.740 -27.326 1.00 28.62 86 VAL B C 1
ATOM 1231 O O . VAL B 1 86 ? 89.150 -8.575 -27.679 1.00 28.23 86 VAL B O 1
ATOM 1235 N N . ASN B 1 87 ? 87.936 -10.459 -27.666 1.00 29.10 87 ASN B N 1
ATOM 1236 C CA . ASN B 1 87 ? 86.875 -9.887 -28.491 1.00 32.08 87 ASN B CA 1
ATOM 1237 C C . ASN B 1 87 ? 86.191 -8.716 -27.802 1.00 32.35 87 ASN B C 1
ATOM 1238 O O . ASN B 1 87 ? 85.811 -7.742 -28.455 1.00 33.34 87 ASN B O 1
ATOM 1243 N N . THR B 1 88 ? 86.021 -8.807 -26.487 1.00 32.29 88 THR B N 1
ATOM 1244 C CA . THR B 1 88 ? 85.383 -7.718 -25.757 1.00 33.39 88 THR B CA 1
ATOM 1245 C C . THR B 1 88 ? 86.272 -6.472 -25.767 1.00 34.74 88 THR B C 1
ATOM 1246 O O . THR B 1 88 ? 85.804 -5.373 -26.064 1.00 35.85 88 THR B O 1
ATOM 1250 N N . LEU B 1 89 ? 87.552 -6.639 -25.445 1.00 33.65 89 LEU B N 1
ATOM 1251 C CA . LEU B 1 89 ? 88.470 -5.505 -25.430 1.00 33.68 89 LEU B CA 1
ATOM 1252 C C . LEU B 1 89 ? 88.614 -4.885 -26.822 1.00 34.24 89 LEU B C 1
ATOM 1253 O O . LEU B 1 89 ? 88.540 -3.670 -26.967 1.00 32.91 89 LEU B O 1
ATOM 1258 N N . VAL B 1 90 ? 88.824 -5.711 -27.844 1.00 33.99 90 VAL B N 1
ATOM 1259 C CA . VAL B 1 90 ? 88.942 -5.185 -29.198 1.00 36.41 90 VAL B CA 1
ATOM 1260 C C . VAL B 1 90 ? 87.663 -4.404 -29.513 1.00 39.14 90 VAL B C 1
ATOM 1261 O O . VAL B 1 90 ? 87.714 -3.317 -30.085 1.00 39.99 90 VAL B O 1
ATOM 1265 N N . GLY B 1 91 ? 86.519 -4.959 -29.122 1.00 41.05 91 GLY B N 1
ATOM 1266 C CA . GLY B 1 91 ? 85.253 -4.285 -29.361 1.00 43.36 91 GLY B CA 1
ATOM 1267 C C . GLY B 1 91 ? 85.190 -2.887 -28.759 1.00 44.44 91 GLY B C 1
ATOM 1268 O O . GLY B 1 91 ? 84.646 -1.966 -29.370 1.00 46.44 91 GLY B O 1
ATOM 1269 N N . LEU B 1 92 ? 85.758 -2.725 -27.568 1.00 43.97 92 LEU B N 1
ATOM 1270 C CA . LEU B 1 92 ? 85.766 -1.439 -26.874 1.00 43.99 92 LEU B CA 1
ATOM 1271 C C . LEU B 1 92 ? 86.804 -0.468 -27.424 1.00 45.61 92 LEU B C 1
ATOM 1272 O O . LEU B 1 92 ? 86.558 0.736 -27.505 1.00 45.01 92 LEU B O 1
ATOM 1277 N N . LEU B 1 93 ? 87.971 -0.990 -27.791 1.00 43.06 93 LEU B N 1
ATOM 1278 C CA . LEU B 1 93 ? 89.039 -0.146 -28.304 1.00 41.21 93 LEU B CA 1
ATOM 1279 C C . LEU B 1 93 ? 88.706 0.456 -29.662 1.00 41.34 93 LEU B C 1
ATOM 1280 O O . LEU B 1 93 ? 89.082 1.590 -29.948 1.00 41.58 93 LEU B O 1
ATOM 1285 N N . GLY B 1 94 ? 88.012 -0.305 -30.500 1.00 41.08 94 GLY B N 1
ATOM 1286 C CA . GLY B 1 94 ? 87.648 0.199 -31.811 1.00 40.64 94 GLY B CA 1
ATOM 1287 C C . GLY B 1 94 ? 88.602 -0.224 -32.909 1.00 41.48 94 GLY B C 1
ATOM 1288 O O . GLY B 1 94 ? 88.390 0.081 -34.082 1.00 39.76 94 GLY B O 1
ATOM 1289 N N . PHE B 1 95 ? 89.674 -0.907 -32.531 1.00 41.41 95 PHE B N 1
ATOM 1290 C CA . PHE B 1 95 ? 90.645 -1.386 -33.505 1.00 41.25 95 PHE B CA 1
ATOM 1291 C C . PHE B 1 95 ? 91.524 -2.472 -32.893 1.00 42.40 95 PHE B C 1
ATOM 1292 O O . PHE B 1 95 ? 91.531 -2.671 -31.676 1.00 41.23 95 PHE B O 1
ATOM 1300 N N . ILE B 1 96 ? 92.250 -3.180 -33.750 1.00 42.43 96 ILE B N 1
ATOM 1301 C CA . ILE B 1 96 ? 93.130 -4.255 -33.314 1.00 42.78 96 ILE B CA 1
ATOM 1302 C C . ILE B 1 96 ? 94.560 -3.739 -33.353 1.00 42.15 96 ILE B C 1
ATOM 1303 O O . ILE B 1 96 ? 95.109 -3.496 -34.423 1.00 42.81 96 ILE B O 1
ATOM 1308 N N . PRO B 1 97 ? 95.183 -3.552 -32.182 1.00 42.36 97 PRO B N 1
ATOM 1309 C CA . PRO B 1 97 ? 96.558 -3.054 -32.164 1.00 41.48 97 PRO B CA 1
ATOM 1310 C C . PRO B 1 97 ? 97.532 -4.105 -32.689 1.00 42.22 97 PRO B C 1
ATOM 1311 O O . PRO B 1 97 ? 97.251 -5.304 -32.636 1.00 42.56 97 PRO B O 1
ATOM 1315 N N . LYS B 1 98 ? 98.668 -3.655 -33.210 1.00 43.13 98 LYS B N 1
ATOM 1316 C CA . LYS B 1 98 ? 99.680 -4.576 -33.719 1.00 43.13 98 LYS B CA 1
ATOM 1317 C C . LYS B 1 98 ? 100.601 -4.885 -32.538 1.00 40.99 98 LYS B C 1
ATOM 1318 O O . LYS B 1 98 ? 101.170 -3.978 -31.939 1.00 40.20 98 LYS B O 1
ATOM 1324 N N . VAL B 1 99 ? 100.742 -6.162 -32.202 1.00 42.97 99 VAL B N 1
ATOM 1325 C CA . VAL B 1 99 ? 101.571 -6.560 -31.064 1.00 43.93 99 VAL B CA 1
ATOM 1326 C C . VAL B 1 99 ? 102.902 -7.229 -31.408 1.00 45.77 99 VAL B C 1
ATOM 1327 O O . VAL B 1 99 ? 103.758 -7.388 -30.539 1.00 46.67 99 VAL B O 1
ATOM 1331 N N . SER B 1 100 ? 103.074 -7.632 -32.662 1.00 50.14 100 SER B N 1
ATOM 1332 C CA . SER B 1 100 ? 104.323 -8.263 -33.081 1.00 53.40 100 SER B CA 1
ATOM 1333 C C . SER B 1 100 ? 104.522 -8.157 -34.589 1.00 54.32 100 SER B C 1
ATOM 1334 O O . SER B 1 100 ? 103.548 -7.810 -35.291 1.00 54.24 100 SER B O 1
ATOM 1337 N N . PHE C 1 12 ? 62.845 -34.911 93.831 1.00 62.07 12 PHE C N 1
ATOM 1338 C CA . PHE C 1 12 ? 62.556 -36.015 92.874 1.00 62.25 12 PHE C CA 1
ATOM 1339 C C . PHE C 1 12 ? 61.194 -36.638 93.171 1.00 61.69 12 PHE C C 1
ATOM 1340 O O . PHE C 1 12 ? 60.488 -36.198 94.078 1.00 64.06 12 PHE C O 1
ATOM 1342 N N . GLU C 1 13 ? 60.826 -37.660 92.403 1.00 59.29 13 GLU C N 1
ATOM 1343 C CA . GLU C 1 13 ? 59.544 -38.336 92.587 1.00 56.82 13 GLU C CA 1
ATOM 1344 C C . GLU C 1 13 ? 59.728 -39.524 93.540 1.00 52.84 13 GLU C C 1
ATOM 1345 O O . GLU C 1 13 ? 59.077 -39.597 94.582 1.00 50.88 13 GLU C O 1
ATOM 1351 N N . LEU C 1 14 ? 60.612 -40.451 93.170 1.00 47.88 14 LEU C N 1
ATOM 1352 C CA . LEU C 1 14 ? 60.905 -41.620 94.002 1.00 43.30 14 LEU C CA 1
ATOM 1353 C C . LEU C 1 14 ? 62.064 -41.265 94.922 1.00 41.70 14 LEU C C 1
ATOM 1354 O O . LEU C 1 14 ? 63.217 -41.570 94.624 1.00 41.12 14 LEU C O 1
ATOM 1359 N N . ARG C 1 15 ? 61.747 -40.619 96.037 1.00 42.10 15 ARG C N 1
ATOM 1360 C CA . ARG C 1 15 ? 62.748 -40.179 97.010 1.00 44.78 15 ARG C CA 1
ATOM 1361 C C . ARG C 1 15 ? 63.800 -41.218 97.421 1.00 44.18 15 ARG C C 1
ATOM 1362 O O . ARG C 1 15 ? 64.982 -40.895 97.544 1.00 43.09 15 ARG C O 1
ATOM 1370 N N . PRO C 1 16 ? 63.387 -42.477 97.651 1.00 43.50 16 PRO C N 1
ATOM 1371 C CA . PRO C 1 16 ? 64.377 -43.488 98.045 1.00 43.05 16 PRO C CA 1
ATOM 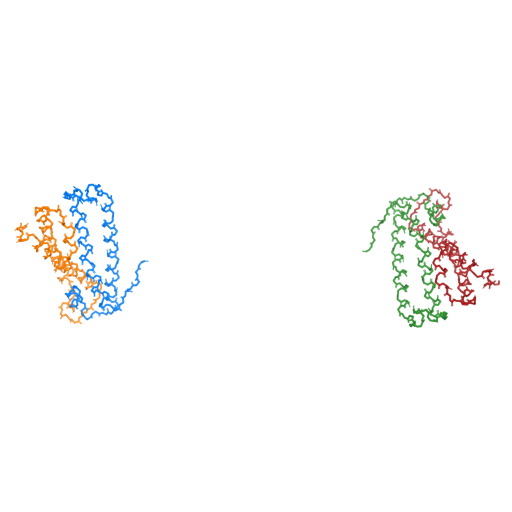1372 C C . PRO C 1 16 ? 65.507 -43.700 97.040 1.00 40.87 16 PRO C C 1
ATOM 1373 O O . PRO C 1 16 ? 66.606 -44.096 97.417 1.00 39.82 16 PRO C O 1
ATOM 1377 N N . VAL C 1 17 ? 65.243 -43.428 95.766 1.00 40.52 17 VAL C N 1
ATOM 1378 C CA . VAL C 1 17 ? 66.255 -43.609 94.731 1.00 41.19 17 VAL C CA 1
ATOM 1379 C C . VAL C 1 17 ? 67.474 -42.717 94.955 1.00 43.14 17 VAL C C 1
ATOM 1380 O O . VAL C 1 17 ? 68.597 -43.082 94.602 1.00 43.77 17 VAL C O 1
ATOM 1384 N N . ILE C 1 18 ? 67.250 -41.550 95.548 1.00 44.39 18 ILE C N 1
ATOM 1385 C CA . ILE C 1 18 ? 68.335 -40.610 95.816 1.00 46.96 18 ILE C CA 1
ATOM 1386 C C . ILE C 1 18 ? 69.335 -41.210 96.803 1.00 47.62 18 ILE C C 1
ATOM 1387 O O . ILE C 1 18 ? 70.547 -41.065 96.638 1.00 47.59 18 ILE C O 1
ATOM 1392 N N . GLY C 1 19 ? 68.826 -41.892 97.823 1.00 46.85 19 GLY C N 1
ATOM 1393 C CA . GLY C 1 19 ? 69.708 -42.507 98.799 1.00 46.76 19 GLY C CA 1
ATOM 1394 C C . GLY C 1 19 ? 70.445 -43.705 98.228 1.00 46.38 19 GLY C C 1
ATOM 1395 O O . GLY C 1 19 ? 71.603 -43.948 98.566 1.00 47.13 19 GLY C O 1
ATOM 1396 N N . LEU C 1 20 ? 69.779 -44.445 97.344 1.00 46.76 20 LEU C N 1
ATOM 1397 C CA . LEU C 1 20 ? 70.351 -45.641 96.725 1.00 46.69 20 LEU C CA 1
ATOM 1398 C C . LEU C 1 20 ? 71.498 -45.418 95.744 1.00 47.48 20 LEU C C 1
ATOM 1399 O O . LEU C 1 20 ? 72.360 -46.281 95.589 1.00 47.77 20 LEU C O 1
ATOM 1404 N N . THR C 1 21 ? 71.501 -44.279 95.062 1.00 49.38 21 THR C N 1
ATOM 1405 C CA . THR C 1 21 ? 72.549 -43.998 94.084 1.00 50.63 21 THR C CA 1
ATOM 1406 C C . THR C 1 21 ? 73.662 -43.136 94.659 1.00 52.22 21 THR C C 1
ATOM 1407 O O . THR C 1 21 ? 74.706 -42.962 94.034 1.00 52.89 21 THR C O 1
ATOM 1411 N N . ARG C 1 22 ? 73.424 -42.595 95.849 1.00 55.37 22 ARG C N 1
ATOM 1412 C CA . ARG C 1 22 ? 74.395 -41.746 96.531 1.00 57.65 22 ARG C CA 1
ATOM 1413 C C . ARG C 1 22 ? 75.746 -42.453 96.578 1.00 57.66 22 ARG C C 1
ATOM 1414 O O . ARG C 1 22 ? 75.896 -43.475 97.244 1.00 57.87 22 ARG C O 1
ATOM 1422 N N . GLY C 1 23 ? 76.721 -41.911 95.855 1.00 57.85 23 GLY C N 1
ATOM 1423 C CA . GLY C 1 23 ? 78.042 -42.512 95.832 1.00 56.67 23 GLY C CA 1
ATOM 1424 C C . GLY C 1 23 ? 78.403 -43.133 94.495 1.00 56.46 23 GLY C C 1
ATOM 1425 O O . GLY C 1 23 ? 79.541 -43.557 94.293 1.00 56.73 23 GLY C O 1
ATOM 1426 N N . LEU C 1 24 ? 77.441 -43.201 93.579 1.00 55.01 24 LEU C N 1
ATOM 1427 C CA . LEU C 1 24 ? 77.700 -43.770 92.259 1.00 54.56 24 LEU C CA 1
ATOM 1428 C C . LEU C 1 24 ? 78.318 -42.730 91.332 1.00 54.00 24 LEU C C 1
ATOM 1429 O O . LEU C 1 24 ? 78.159 -41.529 91.538 1.00 54.20 24 LEU C O 1
ATOM 1434 N N . SER C 1 25 ? 79.019 -43.200 90.307 1.00 54.19 25 SER C N 1
ATOM 1435 C CA . SER C 1 25 ? 79.640 -42.309 89.340 1.00 54.38 25 SER C CA 1
ATOM 1436 C C . SER C 1 25 ? 78.611 -41.981 88.259 1.00 55.49 25 SER C C 1
ATOM 1437 O O . SER C 1 25 ? 77.702 -42.777 87.996 1.00 54.13 25 SER C O 1
ATOM 1440 N N . SER C 1 26 ? 78.753 -40.811 87.639 1.00 54.30 26 SER C N 1
ATOM 1441 C CA . SER C 1 26 ? 77.832 -40.384 86.590 1.00 54.26 26 SER C CA 1
ATOM 1442 C C . SER C 1 26 ? 77.627 -41.486 85.561 1.00 53.50 26 SER C C 1
ATOM 1443 O O . SER C 1 26 ? 76.532 -41.651 85.026 1.00 54.43 26 SER C O 1
ATOM 1446 N N . ALA C 1 27 ? 78.689 -42.237 85.289 1.00 52.14 27 ALA C N 1
ATOM 1447 C CA . ALA C 1 27 ? 78.635 -43.320 84.318 1.00 51.52 27 ALA C CA 1
ATOM 1448 C C . ALA C 1 27 ? 77.635 -44.398 84.722 1.00 51.12 27 ALA C C 1
ATOM 1449 O O . ALA C 1 27 ? 76.844 -44.855 83.900 1.00 52.18 27 ALA C O 1
ATOM 1451 N N . ASP C 1 28 ? 77.677 -44.814 85.984 1.00 49.70 28 ASP C N 1
ATOM 1452 C CA . ASP C 1 28 ? 76.758 -45.842 86.453 1.00 48.25 28 ASP C CA 1
ATOM 1453 C C . ASP C 1 28 ? 75.337 -45.293 86.502 1.00 46.29 28 ASP C C 1
ATOM 1454 O O . ASP C 1 28 ? 74.386 -45.982 86.135 1.00 45.34 28 ASP C O 1
ATOM 1459 N N . ILE C 1 29 ? 75.200 -44.048 86.947 1.00 44.75 29 ILE C N 1
ATOM 1460 C CA . ILE C 1 29 ? 73.894 -43.417 87.016 1.00 44.13 29 ILE C CA 1
ATOM 1461 C C . ILE C 1 29 ? 73.269 -43.365 85.626 1.00 44.78 29 ILE C C 1
ATOM 1462 O O . ILE C 1 29 ? 72.076 -43.627 85.466 1.00 45.93 29 ILE C O 1
ATOM 1467 N N . GLU C 1 30 ? 74.074 -43.043 84.618 1.00 44.38 30 GLU C N 1
ATOM 1468 C CA . GLU C 1 30 ? 73.568 -42.979 83.255 1.00 44.27 30 GLU C CA 1
ATOM 1469 C C . GLU C 1 30 ? 73.138 -44.364 82.795 1.00 43.26 30 GLU C C 1
ATOM 1470 O O . GLU C 1 30 ? 72.177 -44.505 82.041 1.00 44.03 30 GLU C O 1
ATOM 1476 N N . THR C 1 31 ? 73.860 -45.385 83.242 1.00 42.12 31 THR C N 1
ATOM 1477 C CA . THR C 1 31 ? 73.527 -46.762 82.890 1.00 41.42 31 THR C CA 1
ATOM 1478 C C . THR C 1 31 ? 72.126 -47.094 83.419 1.00 39.49 31 THR C C 1
ATOM 1479 O O . THR C 1 31 ? 71.301 -47.664 82.703 1.00 38.33 31 THR C O 1
ATOM 1483 N N . LEU C 1 32 ? 71.874 -46.735 84.676 1.00 37.78 32 LEU C N 1
ATOM 1484 C CA . LEU C 1 32 ? 70.577 -46.970 85.315 1.00 38.15 32 LEU C CA 1
ATOM 1485 C C . LEU C 1 32 ? 69.481 -46.192 84.578 1.00 39.03 32 LEU C C 1
ATOM 1486 O O . LEU C 1 32 ? 68.411 -46.731 84.280 1.00 38.09 32 LEU C O 1
ATOM 1491 N N . THR C 1 33 ? 69.765 -44.927 84.271 1.00 40.13 33 THR C N 1
ATOM 1492 C CA . THR C 1 33 ? 68.817 -44.070 83.565 1.00 38.48 33 THR C CA 1
ATOM 1493 C C . THR C 1 33 ? 68.497 -44.612 82.175 1.00 39.22 33 THR C C 1
ATOM 1494 O O . THR C 1 33 ? 67.344 -44.580 81.738 1.00 42.07 33 THR C O 1
ATOM 1498 N N . ALA C 1 34 ? 69.517 -45.119 81.487 1.00 39.41 34 ALA C N 1
ATOM 1499 C CA . ALA C 1 34 ? 69.348 -45.670 80.147 1.00 39.43 34 ALA C CA 1
ATOM 1500 C C . ALA C 1 34 ? 68.488 -46.922 80.183 1.00 39.85 34 ALA C C 1
ATOM 1501 O O . ALA C 1 34 ? 67.589 -47.092 79.354 1.00 39.53 34 ALA C O 1
ATOM 1503 N N . ASN C 1 35 ? 68.774 -47.810 81.133 1.00 38.60 35 ASN C N 1
ATOM 1504 C CA . ASN C 1 35 ? 67.986 -49.034 81.273 1.00 36.86 35 ASN C CA 1
ATOM 1505 C C . ASN C 1 35 ? 66.531 -48.672 81.582 1.00 32.80 35 ASN C C 1
ATOM 1506 O O . ASN C 1 35 ? 65.611 -49.280 81.044 1.00 32.98 35 ASN C O 1
ATOM 1511 N N . ALA C 1 36 ? 66.341 -47.677 82.448 1.00 31.93 36 ALA C N 1
ATOM 1512 C CA . ALA C 1 36 ? 65.007 -47.229 82.845 1.00 32.32 36 ALA C CA 1
ATOM 1513 C C . ALA C 1 36 ? 64.207 -46.713 81.652 1.00 33.72 36 ALA C C 1
ATOM 1514 O O . ALA C 1 36 ? 63.010 -46.989 81.526 1.00 33.49 36 ALA C O 1
ATOM 1516 N N . ILE C 1 37 ? 64.868 -45.968 80.772 1.00 34.35 37 ILE C N 1
ATOM 1517 C CA . ILE C 1 37 ? 64.191 -45.425 79.600 1.00 33.04 37 ILE C CA 1
ATOM 1518 C C . ILE C 1 37 ? 63.785 -46.559 78.667 1.00 34.26 37 ILE C C 1
ATOM 1519 O O . ILE C 1 37 ? 62.677 -46.556 78.125 1.00 33.81 37 ILE C O 1
ATOM 1524 N N . ARG C 1 38 ? 64.667 -47.540 78.493 1.00 34.93 38 ARG C N 1
ATOM 1525 C CA . ARG C 1 38 ? 64.353 -48.677 77.641 1.00 35.77 38 ARG C CA 1
ATOM 1526 C C . ARG C 1 38 ? 63.196 -49.471 78.245 1.00 36.42 38 ARG C C 1
ATOM 1527 O O . ARG C 1 38 ? 62.321 -49.961 77.528 1.00 33.27 38 ARG C O 1
ATOM 1535 N N . LEU C 1 39 ? 63.193 -49.602 79.569 1.00 35.97 39 LEU C N 1
ATOM 1536 C CA . LEU C 1 39 ? 62.123 -50.339 80.238 1.00 35.23 39 LEU C CA 1
ATOM 1537 C C . LEU C 1 39 ? 60.795 -49.610 80.035 1.00 32.44 39 LEU C C 1
ATOM 1538 O O . LEU C 1 39 ? 59.766 -50.225 79.753 1.00 35.08 39 LEU C O 1
ATOM 1543 N N . HIS C 1 40 ? 60.828 -48.290 80.164 1.00 34.48 40 HIS C N 1
ATOM 1544 C CA . HIS C 1 40 ? 59.628 -47.476 79.985 1.00 35.73 40 HIS C CA 1
ATOM 1545 C C . HIS C 1 40 ? 59.009 -47.699 78.609 1.00 37.06 40 HIS C C 1
ATOM 1546 O O . HIS C 1 40 ? 57.789 -47.795 78.474 1.00 37.53 40 HIS C O 1
ATOM 1553 N N . ARG C 1 41 ? 59.857 -47.780 77.588 1.00 36.90 41 ARG C N 1
ATOM 1554 C CA . ARG C 1 41 ? 59.395 -47.981 76.225 1.00 39.52 41 ARG C CA 1
ATOM 1555 C C . ARG C 1 41 ? 58.733 -49.339 76.036 1.00 39.19 41 ARG C C 1
ATOM 1556 O O . ARG C 1 41 ? 57.719 -49.450 75.345 1.00 38.99 41 ARG C O 1
ATOM 1564 N N . GLN C 1 42 ? 59.307 -50.371 76.644 1.00 37.79 42 GLN C N 1
ATOM 1565 C CA . GLN C 1 42 ? 58.749 -51.716 76.536 1.00 38.50 42 GLN C CA 1
ATOM 1566 C C . GLN C 1 42 ? 57.404 -51.800 77.260 1.00 36.62 42 GLN C C 1
ATOM 1567 O O . GLN C 1 42 ? 56.482 -52.481 76.806 1.00 35.76 42 GLN C O 1
ATOM 1573 N N . LEU C 1 43 ? 57.292 -51.102 78.385 1.00 36.19 43 LEU C N 1
ATOM 1574 C CA . LEU C 1 43 ? 56.050 -51.111 79.151 1.00 34.77 43 LEU C CA 1
ATOM 1575 C C . LEU C 1 43 ? 54.950 -50.370 78.395 1.00 35.49 43 LEU C C 1
ATOM 1576 O O . LEU C 1 43 ? 53.784 -50.746 78.472 1.00 33.80 43 LEU C O 1
ATOM 1581 N N . LEU C 1 44 ? 55.315 -49.320 77.662 1.00 36.57 44 LEU C N 1
ATOM 1582 C CA . LEU C 1 44 ? 54.323 -48.571 76.886 1.00 38.62 44 LEU C CA 1
ATOM 1583 C C . LEU C 1 44 ? 53.800 -49.448 75.760 1.00 39.42 44 LEU C C 1
ATOM 1584 O O . LEU C 1 44 ? 52.594 -49.557 75.550 1.00 40.41 44 LEU C O 1
ATOM 1589 N N . GLU C 1 45 ? 54.725 -50.066 75.036 1.00 41.21 45 GLU C N 1
ATOM 1590 C CA . GLU C 1 45 ? 54.384 -50.946 73.929 1.00 44.60 45 GLU C CA 1
ATOM 1591 C C . GLU C 1 45 ? 53.516 -52.105 74.413 1.00 44.25 45 GLU C C 1
ATOM 1592 O O . GLU C 1 45 ? 52.558 -52.491 73.748 1.00 45.68 45 GLU C O 1
ATOM 1598 N N . LYS C 1 46 ? 53.855 -52.658 75.574 1.00 43.42 46 LYS C N 1
ATOM 1599 C CA . LYS C 1 46 ? 53.089 -53.764 76.139 1.00 43.07 46 LYS C CA 1
ATOM 1600 C C . LYS C 1 46 ? 51.653 -53.329 76.398 1.00 42.26 46 LYS C C 1
ATOM 1601 O O . LYS C 1 46 ? 50.708 -54.010 76.000 1.00 42.57 46 LYS C O 1
ATOM 1607 N N . ALA C 1 47 ? 51.494 -52.190 77.065 1.00 41.07 47 ALA C N 1
ATOM 1608 C CA . ALA C 1 47 ? 50.169 -51.669 77.370 1.00 41.63 47 ALA C CA 1
ATOM 1609 C C . ALA C 1 47 ? 49.371 -51.419 76.091 1.00 42.47 47 ALA C C 1
ATOM 1610 O O . ALA C 1 47 ? 48.147 -51.556 76.082 1.00 41.33 47 ALA C O 1
ATOM 1612 N N . ASP C 1 48 ? 50.067 -51.050 75.016 1.00 43.79 48 ASP C N 1
ATOM 1613 C CA . ASP C 1 48 ? 49.421 -50.799 73.729 1.00 45.51 48 ASP C CA 1
ATOM 1614 C C . ASP C 1 48 ? 48.842 -52.077 73.138 1.00 45.97 48 ASP C C 1
ATOM 1615 O O . ASP C 1 48 ? 47.708 -52.095 72.666 1.00 45.15 48 ASP C O 1
ATOM 1620 N N . GLN C 1 49 ? 49.636 -53.142 73.154 1.00 47.15 49 GLN C N 1
ATOM 1621 C CA . GLN C 1 49 ? 49.203 -54.422 72.609 1.00 50.09 49 GLN C CA 1
ATOM 1622 C C . GLN C 1 49 ? 47.963 -54.919 73.340 1.00 50.92 49 GLN C C 1
ATOM 1623 O O . GLN C 1 49 ? 47.011 -55.386 72.719 1.00 51.03 49 GLN C O 1
ATOM 1629 N N . LEU C 1 50 ? 47.982 -54.814 74.665 1.00 51.63 50 LEU C N 1
ATOM 1630 C CA . LEU C 1 50 ? 46.861 -55.254 75.482 1.00 52.27 50 LEU C CA 1
ATOM 1631 C C . LEU C 1 50 ? 45.600 -54.445 75.207 1.00 52.83 50 LEU C C 1
ATOM 1632 O O . LEU C 1 50 ? 44.498 -54.994 75.155 1.00 53.50 50 LEU C O 1
ATOM 1637 N N . PHE C 1 51 ? 45.762 -53.138 75.032 1.00 53.38 51 PHE C N 1
ATOM 1638 C CA . PHE C 1 51 ? 44.625 -52.262 74.778 1.00 54.88 51 PHE C CA 1
ATOM 1639 C C . PHE C 1 51 ? 43.915 -52.557 73.458 1.00 57.13 51 PHE C C 1
ATOM 1640 O O . PHE C 1 51 ? 42.697 -52.408 73.360 1.00 56.34 51 PHE C O 1
ATOM 1648 N N . GLN C 1 52 ? 44.677 -52.956 72.446 1.00 59.48 52 GLN C N 1
ATOM 1649 C CA . GLN C 1 52 ? 44.109 -53.251 71.135 1.00 63.89 52 GLN C CA 1
ATOM 1650 C C . GLN C 1 52 ? 43.107 -54.394 71.228 1.00 65.02 52 GLN C C 1
ATOM 1651 O O . GLN C 1 52 ? 42.002 -54.309 70.697 1.00 65.33 52 GLN C O 1
ATOM 1657 N N . VAL C 1 53 ? 43.505 -55.458 71.915 1.00 66.49 53 VAL C N 1
ATOM 1658 C CA . VAL C 1 53 ? 42.665 -56.638 72.079 1.00 68.02 53 VAL C CA 1
ATOM 1659 C C . VAL C 1 53 ? 41.375 -56.370 72.856 1.00 68.66 53 VAL C C 1
ATOM 1660 O O . VAL C 1 53 ? 40.365 -57.036 72.635 1.00 68.94 53 VAL C O 1
ATOM 1664 N N . LEU C 1 54 ? 41.407 -55.399 73.763 1.00 69.20 54 LEU C N 1
ATOM 1665 C CA . LEU C 1 54 ? 40.234 -55.077 74.569 1.00 70.76 54 LEU C CA 1
ATOM 1666 C C . LEU C 1 54 ? 38.957 -54.932 73.747 1.00 73.05 54 LEU C C 1
ATOM 1667 O O . LEU C 1 54 ? 38.981 -54.436 72.621 1.00 73.34 54 LEU C O 1
ATOM 1672 N N . PRO C 1 55 ? 37.821 -55.383 74.300 1.00 74.78 55 PRO C N 1
ATOM 1673 C CA . PRO C 1 55 ? 36.532 -55.289 73.608 1.00 75.97 55 PRO C CA 1
ATOM 1674 C C . PRO C 1 55 ? 36.128 -53.827 73.454 1.00 77.59 55 PRO C C 1
ATOM 1675 O O . PRO C 1 55 ? 36.392 -53.007 74.335 1.00 77.87 55 PRO C O 1
ATOM 1679 N N . ASP C 1 56 ? 35.489 -53.506 72.334 1.00 78.70 56 ASP C N 1
ATOM 1680 C CA . ASP C 1 56 ? 35.052 -52.141 72.066 1.00 79.54 56 ASP C CA 1
ATOM 1681 C C . ASP C 1 56 ? 34.235 -51.615 73.237 1.00 79.60 56 ASP C C 1
ATOM 1682 O O . ASP C 1 56 ? 34.256 -50.422 73.541 1.00 78.64 56 ASP C O 1
ATOM 1687 N N . ASP C 1 57 ? 33.516 -52.519 73.892 1.00 80.99 57 ASP C N 1
ATOM 1688 C CA . ASP C 1 57 ? 32.683 -52.162 75.032 1.00 82.40 57 ASP C CA 1
ATOM 1689 C C . ASP C 1 57 ? 33.544 -51.534 76.129 1.00 82.41 57 ASP C C 1
ATOM 1690 O O . ASP C 1 57 ? 33.125 -50.592 76.806 1.00 82.66 57 ASP C O 1
ATOM 1695 N N . ILE C 1 58 ? 34.751 -52.066 76.294 1.00 81.68 58 ILE C N 1
ATOM 1696 C CA . ILE C 1 58 ? 35.682 -51.576 77.303 1.00 80.43 58 ILE C CA 1
ATOM 1697 C C . ILE C 1 58 ? 36.418 -50.331 76.820 1.00 80.63 58 ILE C C 1
ATOM 1698 O O . ILE C 1 58 ? 36.555 -49.359 77.564 1.00 80.46 58 ILE C O 1
ATOM 1703 N N . LYS C 1 59 ? 36.887 -50.361 75.575 1.00 80.88 59 LYS C N 1
ATOM 1704 C CA . LYS C 1 59 ? 37.605 -49.225 75.001 1.00 80.80 59 LYS C CA 1
ATOM 1705 C C . LYS C 1 59 ? 36.755 -47.959 75.058 1.00 81.69 59 LYS C C 1
ATOM 1706 O O . LYS C 1 59 ? 37.241 -46.890 75.434 1.00 81.79 59 LYS C O 1
ATOM 1712 N N . ILE C 1 60 ? 35.486 -48.089 74.681 1.00 82.24 60 ILE C N 1
ATOM 1713 C CA . ILE C 1 60 ? 34.560 -46.961 74.676 1.00 83.11 60 ILE C CA 1
ATOM 1714 C C . ILE C 1 60 ? 34.225 -46.480 76.084 1.00 83.15 60 ILE C C 1
ATOM 1715 O O . ILE C 1 60 ? 34.026 -45.285 76.309 1.00 83.02 60 ILE C O 1
ATOM 1720 N N . GLY C 1 61 ? 34.161 -47.411 77.030 1.00 83.10 61 GLY C N 1
ATOM 1721 C CA . GLY C 1 61 ? 33.844 -47.042 78.398 1.00 83.02 61 GLY C CA 1
ATOM 1722 C C . GLY C 1 61 ? 32.415 -47.399 78.761 1.00 82.68 61 GLY C C 1
ATOM 1723 O O . GLY C 1 61 ? 31.889 -46.953 79.783 1.00 82.07 61 GLY C O 1
ATOM 1724 N N . THR C 1 62 ? 31.786 -48.207 77.913 1.00 82.30 62 THR C N 1
ATOM 1725 C CA . THR C 1 62 ? 30.414 -48.636 78.140 1.00 81.40 62 THR C CA 1
ATOM 1726 C C . THR C 1 62 ? 30.386 -49.657 79.271 1.00 80.68 62 THR C C 1
ATOM 1727 O O . THR C 1 62 ? 29.438 -49.704 80.056 1.00 81.29 62 THR C O 1
ATOM 1729 N N . ALA C 1 63 ? 31.437 -50.470 79.347 1.00 79.30 63 ALA C N 1
ATOM 1730 C CA . ALA C 1 63 ? 31.551 -51.497 80.378 1.00 77.42 63 ALA C CA 1
ATOM 1731 C C . ALA C 1 63 ? 32.985 -51.617 80.892 1.00 75.99 63 ALA C C 1
ATOM 1732 O O . ALA C 1 63 ? 33.947 -51.481 80.133 1.00 75.86 63 ALA C O 1
ATOM 1734 N N . ALA C 1 64 ? 33.117 -51.868 82.190 1.00 73.51 64 ALA C N 1
ATOM 1735 C CA . ALA C 1 64 ? 34.421 -52.014 82.819 1.00 70.90 64 ALA C CA 1
ATOM 1736 C C . ALA C 1 64 ? 34.438 -53.310 83.615 1.00 69.48 64 ALA C C 1
ATOM 1737 O O . ALA C 1 64 ? 33.387 -53.891 83.882 1.00 69.86 64 ALA C O 1
ATOM 1739 N N . GLY C 1 65 ? 35.629 -53.760 83.992 1.00 67.23 65 GLY C N 1
ATOM 1740 C CA . GLY C 1 65 ? 35.737 -54.989 84.753 1.00 64.47 65 GLY C CA 1
ATOM 1741 C C . GLY C 1 65 ? 36.105 -56.168 83.876 1.00 63.04 65 GLY C C 1
ATOM 1742 O O . GLY C 1 65 ? 36.139 -56.055 82.650 1.00 63.01 65 GLY C O 1
ATOM 1743 N N . GLY C 1 66 ? 36.378 -57.305 84.506 1.00 62.04 66 GLY C N 1
ATOM 1744 C CA . GLY C 1 66 ? 36.752 -58.491 83.760 1.00 60.94 66 GLY C CA 1
ATOM 1745 C C . GLY C 1 66 ? 38.239 -58.746 83.883 1.00 60.42 66 GLY C C 1
ATOM 1746 O O . GLY C 1 66 ? 39.011 -57.820 84.132 1.00 60.72 66 GLY C O 1
ATOM 1747 N N . GLU C 1 67 ? 38.645 -59.998 83.705 1.00 59.88 67 GLU C N 1
ATOM 1748 C CA . GLU C 1 67 ? 40.050 -60.364 83.809 1.00 59.86 67 GLU C CA 1
ATOM 1749 C C . GLU C 1 67 ? 40.926 -59.612 82.809 1.00 59.25 67 GLU C C 1
ATOM 1750 O O . GLU C 1 67 ? 41.976 -59.080 83.171 1.00 58.64 67 GLU C O 1
ATOM 1756 N N . GLN C 1 68 ? 40.492 -59.571 81.553 1.00 57.69 68 GLN C N 1
ATOM 1757 C CA . GLN C 1 68 ? 41.248 -58.894 80.505 1.00 55.63 68 GLN C CA 1
ATOM 1758 C C . GLN C 1 68 ? 41.414 -57.396 80.748 1.00 52.09 68 GLN C C 1
ATOM 1759 O O . GLN C 1 68 ? 42.479 -56.834 80.501 1.00 51.29 68 GLN C O 1
ATOM 1765 N N . HIS C 1 69 ? 40.363 -56.747 81.231 1.00 49.65 69 HIS C N 1
ATOM 1766 C CA . HIS C 1 69 ? 40.429 -55.317 81.503 1.00 47.05 69 HIS C CA 1
ATOM 1767 C C . HIS C 1 69 ? 41.361 -55.044 82.691 1.00 47.08 69 HIS C C 1
ATOM 1768 O O . HIS C 1 69 ? 42.153 -54.100 82.666 1.00 46.07 69 HIS C O 1
ATOM 1775 N N . LEU C 1 70 ? 41.277 -55.879 83.725 1.00 45.06 70 LEU C N 1
ATOM 1776 C CA . LEU C 1 70 ? 42.132 -55.704 84.894 1.00 45.27 70 LEU C CA 1
ATOM 1777 C C . LEU C 1 70 ? 43.605 -55.856 84.525 1.00 44.22 70 LEU C C 1
ATOM 1778 O O . LEU C 1 70 ? 44.453 -55.131 85.042 1.00 42.05 70 LEU C O 1
ATOM 1783 N N . GLU C 1 71 ? 43.904 -56.798 83.633 1.00 43.92 71 GLU C N 1
ATOM 1784 C CA . GLU C 1 71 ? 45.276 -57.016 83.193 1.00 44.58 71 GLU C CA 1
ATOM 1785 C C . GLU C 1 71 ? 45.808 -55.756 82.505 1.00 43.37 71 GLU C C 1
ATOM 1786 O O . GLU C 1 71 ? 46.957 -55.364 82.710 1.00 42.77 71 GLU C O 1
ATOM 1792 N N . TYR C 1 72 ? 44.972 -55.132 81.680 1.00 41.69 72 TYR C N 1
ATOM 1793 C CA . TYR C 1 72 ? 45.375 -53.912 80.984 1.00 38.76 72 TYR C CA 1
ATOM 1794 C C . TYR C 1 72 ? 45.653 -52.815 82.002 1.00 37.32 72 TYR C C 1
ATOM 1795 O O . TYR C 1 72 ? 46.627 -52.078 81.888 1.00 35.83 72 TYR C O 1
ATOM 1804 N N . ILE C 1 73 ? 44.771 -52.712 82.989 1.00 36.44 73 ILE C N 1
ATOM 1805 C CA . ILE C 1 73 ? 44.896 -51.716 84.036 1.00 34.66 73 ILE C CA 1
ATOM 1806 C C . ILE C 1 73 ? 46.198 -51.914 84.803 1.00 32.93 73 ILE C C 1
ATOM 1807 O O . ILE C 1 73 ? 46.868 -50.943 85.146 1.00 32.18 73 ILE C O 1
ATOM 1812 N N . GLU C 1 74 ? 46.563 -53.168 85.062 1.00 31.30 74 GLU C N 1
ATOM 1813 C CA . GLU C 1 74 ? 47.802 -53.447 85.780 1.00 31.74 74 GLU C CA 1
ATOM 1814 C C . GLU C 1 74 ? 49.027 -53.072 84.930 1.00 31.36 74 GLU C C 1
ATOM 1815 O O . GLU C 1 74 ? 50.005 -52.547 85.454 1.00 29.81 74 GLU C O 1
ATOM 1821 N N . ALA C 1 75 ? 48.967 -53.323 83.624 1.00 31.28 75 ALA C N 1
ATOM 1822 C CA . ALA C 1 75 ? 50.079 -52.965 82.737 1.00 33.70 75 ALA C CA 1
ATOM 1823 C C . ALA C 1 75 ? 50.284 -51.447 82.754 1.00 32.43 75 ALA C C 1
ATOM 1824 O O . ALA C 1 75 ? 51.414 -50.965 82.759 1.00 34.90 75 ALA C O 1
ATOM 1826 N N . MET C 1 76 ? 49.180 -50.704 82.769 1.00 32.46 76 MET C N 1
ATOM 1827 C CA . MET C 1 76 ? 49.216 -49.243 82.799 1.00 32.23 76 MET C CA 1
ATOM 1828 C C . MET C 1 76 ? 49.730 -48.698 84.136 1.00 30.80 76 MET C C 1
ATOM 1829 O O . MET C 1 76 ? 50.531 -47.763 84.168 1.00 28.81 76 MET C O 1
ATOM 1834 N N . ILE C 1 77 ? 49.260 -49.276 85.239 1.00 29.24 77 ILE C N 1
ATOM 1835 C CA . ILE C 1 77 ? 49.698 -48.843 86.564 1.00 29.51 77 ILE C CA 1
ATOM 1836 C C . ILE C 1 77 ? 51.201 -49.082 86.675 1.00 28.32 77 ILE C C 1
ATOM 1837 O O . ILE C 1 77 ? 51.934 -48.260 87.217 1.00 29.74 77 ILE C O 1
ATOM 1842 N N . GLU C 1 78 ? 51.656 -50.214 86.153 1.00 29.82 78 GLU C N 1
ATOM 1843 C CA . GLU C 1 78 ? 53.078 -50.531 86.191 1.00 30.03 78 GLU C CA 1
ATOM 1844 C C . GLU C 1 78 ? 53.834 -49.501 85.329 1.00 29.70 78 GLU C C 1
ATOM 1845 O O . GLU C 1 78 ? 54.896 -49.026 85.713 1.00 28.20 78 GLU C O 1
ATOM 1851 N N . MET C 1 79 ? 53.275 -49.151 84.172 1.00 29.52 79 MET C N 1
ATOM 1852 C CA . MET C 1 79 ? 53.915 -48.174 83.283 1.00 29.37 79 MET C CA 1
ATOM 1853 C C . MET C 1 79 ? 54.070 -46.833 83.998 1.00 27.92 79 MET C C 1
ATOM 1854 O O . MET C 1 79 ? 55.157 -46.257 84.021 1.00 29.53 79 MET C O 1
ATOM 1859 N N . HIS C 1 80 ? 52.991 -46.342 84.604 1.00 27.11 80 HIS C N 1
ATOM 1860 C CA . HIS C 1 80 ? 53.039 -45.075 85.324 1.00 25.64 80 HIS C CA 1
ATOM 1861 C C . HIS C 1 80 ? 53.994 -45.109 86.519 1.00 27.87 80 HIS C C 1
ATOM 1862 O O . HIS C 1 80 ? 54.757 -44.169 86.739 1.00 26.23 80 HIS C O 1
ATOM 1869 N N . ALA C 1 81 ? 53.938 -46.182 87.303 1.00 26.18 81 ALA C N 1
ATOM 1870 C CA . ALA C 1 81 ? 54.807 -46.293 88.469 1.00 26.80 81 ALA C CA 1
ATOM 1871 C C . ALA C 1 81 ? 56.268 -46.240 88.052 1.00 26.78 81 ALA C C 1
ATOM 1872 O O . ALA C 1 81 ? 57.072 -45.541 88.660 1.00 26.62 81 ALA C O 1
ATOM 1874 N N . GLN C 1 82 ? 56.609 -46.980 87.006 1.00 26.32 82 GLN C N 1
ATOM 1875 C CA . GLN C 1 82 ? 57.990 -47.021 86.540 1.00 28.07 82 GLN C CA 1
ATOM 1876 C C . GLN C 1 82 ? 58.470 -45.663 85.994 1.00 30.10 82 GLN C C 1
ATOM 1877 O O . GLN C 1 82 ? 59.667 -45.380 86.004 1.00 30.52 82 GLN C O 1
ATOM 1883 N N . MET C 1 83 ? 57.546 -44.812 85.542 1.00 31.98 83 MET C N 1
ATOM 1884 C CA . MET C 1 83 ? 57.945 -43.500 85.022 1.00 34.43 83 MET C CA 1
ATOM 1885 C C . MET C 1 83 ? 58.492 -42.620 86.132 1.00 35.40 83 MET C C 1
ATOM 1886 O O . MET C 1 83 ? 59.311 -41.729 85.886 1.00 33.16 83 MET C O 1
ATOM 1891 N N . SER C 1 84 ? 58.024 -42.855 87.354 1.00 34.07 84 SER C N 1
ATOM 1892 C CA . SER C 1 84 ? 58.498 -42.080 88.486 1.00 35.84 84 SER C CA 1
ATOM 1893 C C . SER C 1 84 ? 59.973 -42.422 88.694 1.00 36.31 84 SER C C 1
ATOM 1894 O O . SER C 1 84 ? 60.745 -41.608 89.204 1.00 38.62 84 SER C O 1
ATOM 1897 N N . ALA C 1 85 ? 60.358 -43.630 88.298 1.00 34.02 85 ALA C N 1
ATOM 1898 C CA . ALA C 1 85 ? 61.747 -44.059 88.420 1.00 35.79 85 ALA C CA 1
ATOM 1899 C C . ALA C 1 85 ? 62.574 -43.299 87.375 1.00 36.17 85 ALA C C 1
ATOM 1900 O O . ALA C 1 85 ? 63.581 -42.666 87.702 1.00 36.16 85 ALA C O 1
ATOM 1902 N N . VAL C 1 86 ? 62.139 -43.374 86.120 1.00 35.58 86 VAL C N 1
ATOM 1903 C CA . VAL C 1 86 ? 62.811 -42.679 85.024 1.00 36.50 86 VAL C CA 1
ATOM 1904 C C . VAL C 1 86 ? 63.013 -41.203 85.350 1.00 36.04 86 VAL C C 1
ATOM 1905 O O . VAL C 1 86 ? 64.128 -40.699 85.263 1.00 37.22 86 VAL C O 1
ATOM 1909 N N . ASN C 1 87 ? 61.942 -40.518 85.741 1.00 35.48 87 ASN C N 1
ATOM 1910 C CA . ASN C 1 87 ? 62.032 -39.093 86.049 1.00 36.87 87 ASN C CA 1
ATOM 1911 C C . ASN C 1 87 ? 62.996 -38.758 87.180 1.00 38.42 87 ASN C C 1
ATOM 1912 O O . ASN C 1 87 ? 63.678 -37.728 87.142 1.00 38.21 87 ASN C O 1
ATOM 1917 N N . THR C 1 88 ? 63.054 -39.621 88.187 1.00 37.87 88 THR C N 1
ATOM 1918 C CA . THR C 1 88 ? 63.949 -39.398 89.309 1.00 37.23 88 THR C CA 1
ATOM 1919 C C . THR C 1 88 ? 65.410 -39.587 88.897 1.00 37.20 88 THR C C 1
ATOM 1920 O O . THR C 1 88 ? 66.275 -38.809 89.294 1.00 38.26 88 THR C O 1
ATOM 1924 N N . LEU C 1 89 ? 65.678 -40.619 88.103 1.00 37.03 89 LEU C N 1
ATOM 1925 C CA . LEU C 1 89 ? 67.034 -40.909 87.643 1.00 38.12 89 LEU C CA 1
ATOM 1926 C C . LEU C 1 89 ? 67.561 -39.832 86.682 1.00 41.85 89 LEU C C 1
ATOM 1927 O O . LEU C 1 89 ? 68.749 -39.496 86.701 1.00 40.27 89 LEU C O 1
ATOM 1932 N N . VAL C 1 90 ? 66.680 -39.307 85.835 1.00 41.11 90 VAL C N 1
ATOM 1933 C CA . VAL C 1 90 ? 67.072 -38.249 84.913 1.00 43.51 90 VAL C CA 1
ATOM 1934 C C . VAL C 1 90 ? 67.476 -37.044 85.753 1.00 44.18 90 VAL C C 1
ATOM 1935 O O . VAL C 1 90 ? 68.498 -36.412 85.499 1.00 46.18 90 VAL C O 1
ATOM 1939 N N . GLY C 1 91 ? 66.667 -36.741 86.764 1.00 45.17 91 GLY C N 1
ATOM 1940 C CA . GLY C 1 91 ? 66.962 -35.624 87.641 1.00 45.51 91 GLY C CA 1
ATOM 1941 C C . GLY C 1 91 ? 68.274 -35.819 88.380 1.00 48.32 91 GLY C C 1
ATOM 1942 O O . GLY C 1 91 ? 68.887 -34.848 88.830 1.00 50.15 91 GLY C O 1
ATOM 1943 N N . LEU C 1 92 ? 68.711 -37.070 88.512 1.00 47.13 92 LEU C N 1
ATOM 1944 C CA . LEU C 1 92 ? 69.965 -37.367 89.200 1.00 47.46 92 LEU C CA 1
ATOM 1945 C C . LEU C 1 92 ? 71.140 -37.388 88.231 1.00 46.31 92 LEU C C 1
ATOM 1946 O O . LEU C 1 92 ? 72.262 -37.063 88.609 1.00 46.55 92 LEU C O 1
ATOM 1951 N N . LEU C 1 93 ? 70.877 -37.773 86.986 1.00 45.96 93 LEU C N 1
ATOM 1952 C CA . LEU C 1 93 ? 71.909 -37.836 85.957 1.00 47.49 93 LEU C CA 1
ATOM 1953 C C . LEU C 1 93 ? 72.295 -36.440 85.475 1.00 50.24 93 LEU C C 1
ATOM 1954 O O . LEU C 1 93 ? 73.471 -36.168 85.211 1.00 50.48 93 LEU C O 1
ATOM 1959 N N . GLY C 1 94 ? 71.300 -35.562 85.356 1.00 50.21 94 GLY C N 1
ATOM 1960 C CA . GLY C 1 94 ? 71.557 -34.205 84.907 1.00 51.61 94 GLY C CA 1
ATOM 1961 C C . GLY C 1 94 ? 71.152 -33.937 83.469 1.00 51.90 94 GLY C C 1
ATOM 1962 O O . GLY C 1 94 ? 71.201 -32.797 83.011 1.00 53.16 94 GLY C O 1
ATOM 1963 N N . PHE C 1 95 ? 70.755 -34.985 82.753 1.00 50.91 95 PHE C N 1
ATOM 1964 C CA . PHE C 1 95 ? 70.335 -34.853 81.362 1.00 50.57 95 PHE C CA 1
ATOM 1965 C C . PHE C 1 95 ? 69.655 -36.131 80.873 1.00 51.52 95 PHE C C 1
ATOM 1966 O O . PHE C 1 95 ? 69.751 -37.182 81.511 1.00 50.27 95 PHE C O 1
ATOM 1974 N N . ILE C 1 96 ? 68.974 -36.030 79.736 1.00 51.94 96 ILE C N 1
ATOM 1975 C CA . ILE C 1 96 ? 68.285 -37.166 79.138 1.00 54.30 96 ILE C CA 1
ATOM 1976 C C . ILE C 1 96 ? 69.274 -37.873 78.219 1.00 55.94 96 ILE C C 1
ATOM 1977 O O . ILE C 1 96 ? 69.685 -37.326 77.202 1.00 56.44 96 ILE C O 1
ATOM 1982 N N . PRO C 1 97 ? 69.672 -39.102 78.568 1.00 57.41 97 PRO C N 1
ATOM 1983 C CA . PRO C 1 97 ? 70.622 -39.845 77.737 1.00 58.95 97 PRO C CA 1
ATOM 1984 C C . PRO C 1 97 ? 70.001 -40.431 76.472 1.00 61.02 97 PRO C C 1
ATOM 1985 O O . PRO C 1 97 ? 68.809 -40.741 76.441 1.00 61.45 97 PRO C O 1
ATOM 1989 N N . LYS C 1 98 ? 70.817 -40.574 75.429 1.00 62.87 98 LYS C N 1
ATOM 1990 C CA . LYS C 1 98 ? 70.357 -41.150 74.167 1.00 65.68 98 LYS C CA 1
ATOM 1991 C C . LYS C 1 98 ? 70.165 -42.640 74.428 1.00 67.09 98 LYS C C 1
ATOM 1992 O O . LYS C 1 98 ? 70.882 -43.218 75.246 1.00 68.11 98 LYS C O 1
ATOM 1994 N N . VAL C 1 99 ? 69.212 -43.270 73.747 1.00 68.26 99 VAL C N 1
ATOM 1995 C CA . VAL C 1 99 ? 68.973 -44.690 73.986 1.00 70.65 99 VAL C CA 1
ATOM 1996 C C . VAL C 1 99 ? 68.896 -45.587 72.746 1.00 72.74 99 VAL C C 1
ATOM 1997 O O . VAL C 1 99 ? 69.895 -46.199 72.360 1.00 72.65 99 VAL C O 1
ATOM 2001 N N . SER C 1 100 ? 67.720 -45.681 72.130 1.00 74.47 100 SER C N 1
ATOM 2002 C CA . SER C 1 100 ? 67.558 -46.529 70.950 1.00 77.10 100 SER C CA 1
ATOM 2003 C C . SER C 1 100 ? 66.806 -45.841 69.816 1.00 78.47 100 SER C C 1
ATOM 2004 O O . SER C 1 100 ? 67.413 -45.672 68.734 1.00 79.48 100 SER C O 1
ATOM 2007 N N . PHE D 1 12 ? 46.101 -40.611 95.255 1.00 66.86 12 PHE D N 1
ATOM 2008 C CA . PHE D 1 12 ? 47.283 -40.789 96.147 1.00 67.59 12 PHE D CA 1
ATOM 2009 C C . PHE D 1 12 ? 48.586 -40.395 95.449 1.00 66.27 12 PHE D C 1
ATOM 2010 O O . PHE D 1 12 ? 48.675 -39.328 94.845 1.00 67.14 12 PHE D O 1
ATOM 2012 N N . GLU D 1 13 ? 49.591 -41.262 95.534 1.00 64.75 13 GLU D N 1
ATOM 2013 C CA . GLU D 1 13 ? 50.890 -41.001 94.924 1.00 62.77 13 GLU D CA 1
ATOM 2014 C C . GLU D 1 13 ? 50.897 -41.232 93.414 1.00 60.92 13 GLU D C 1
ATOM 2015 O O . GLU D 1 13 ? 51.717 -40.654 92.701 1.00 61.99 13 GLU D O 1
ATOM 2021 N N . LEU D 1 14 ? 49.993 -42.080 92.929 1.00 57.17 14 LEU D N 1
ATOM 2022 C CA . LEU D 1 14 ? 49.890 -42.356 91.498 1.00 54.68 14 LEU D CA 1
ATOM 2023 C C . LEU D 1 14 ? 48.522 -41.940 90.976 1.00 53.58 14 LEU D C 1
ATOM 2024 O O . LEU D 1 14 ? 47.652 -42.783 90.754 1.00 53.08 14 LEU D O 1
ATOM 2029 N N . ARG D 1 15 ? 48.350 -40.636 90.774 1.00 52.04 15 ARG D N 1
ATOM 2030 C CA . ARG D 1 15 ? 47.096 -40.061 90.292 1.00 49.22 15 ARG D CA 1
ATOM 2031 C C . ARG D 1 15 ? 46.432 -40.808 89.138 1.00 47.18 15 ARG D C 1
ATOM 2032 O O . ARG D 1 15 ? 45.218 -40.977 89.124 1.00 47.03 15 ARG D O 1
ATOM 2034 N N . PRO D 1 16 ? 47.215 -41.257 88.147 1.00 46.27 16 PRO D N 1
ATOM 2035 C CA . PRO D 1 16 ? 46.619 -41.980 87.018 1.00 45.28 16 PRO D CA 1
ATOM 2036 C C . PRO D 1 16 ? 45.761 -43.182 87.417 1.00 45.46 16 PRO D C 1
ATOM 2037 O O . PRO D 1 16 ? 44.816 -43.536 86.712 1.00 45.87 16 PRO D O 1
ATOM 2041 N N . VAL D 1 17 ? 46.091 -43.806 88.544 1.00 44.49 17 VAL D N 1
ATOM 2042 C CA . VAL D 1 17 ? 45.348 -44.972 89.022 1.00 44.67 17 VAL D CA 1
ATOM 2043 C C . VAL D 1 17 ? 43.862 -44.661 89.188 1.00 46.64 17 VAL D C 1
ATOM 2044 O O . VAL D 1 17 ? 43.006 -45.508 88.921 1.00 46.88 17 VAL D O 1
ATOM 2048 N N . ILE D 1 18 ? 43.559 -43.448 89.639 1.00 48.06 18 ILE D N 1
ATOM 2049 C CA . ILE D 1 18 ? 42.176 -43.037 89.832 1.00 50.16 18 ILE D CA 1
ATOM 2050 C C . ILE D 1 18 ? 41.433 -43.145 88.508 1.00 50.16 18 ILE D C 1
ATOM 2051 O O . ILE D 1 18 ? 40.377 -43.776 88.419 1.00 49.95 18 ILE D O 1
ATOM 2056 N N . GLY D 1 19 ? 42.006 -42.537 87.474 1.00 50.13 19 GLY D N 1
ATOM 2057 C CA . GLY D 1 19 ? 41.388 -42.565 86.163 1.00 47.75 19 GLY D CA 1
ATOM 2058 C C . GLY D 1 19 ? 41.222 -43.968 85.622 1.00 47.61 19 GLY D C 1
ATOM 2059 O O . GLY D 1 19 ? 40.170 -44.308 85.080 1.00 47.66 19 GLY D O 1
ATOM 2060 N N . LEU D 1 20 ? 42.258 -44.790 85.773 1.00 45.29 20 LEU D N 1
ATOM 2061 C CA . LEU D 1 20 ? 42.219 -46.163 85.282 1.00 43.14 20 LEU D CA 1
ATOM 2062 C C . LEU D 1 20 ? 41.180 -47.025 85.989 1.00 42.75 20 LEU D C 1
ATOM 2063 O O . LEU D 1 20 ? 40.626 -47.949 85.391 1.00 41.76 20 LEU D O 1
ATOM 2068 N N . THR D 1 21 ? 40.910 -46.723 87.255 1.00 43.07 21 THR D N 1
ATOM 2069 C CA . THR D 1 21 ? 39.958 -47.520 88.018 1.00 44.96 21 THR D CA 1
ATOM 2070 C C . THR D 1 21 ? 38.549 -46.948 88.130 1.00 47.56 21 THR D C 1
ATOM 2071 O O . THR D 1 21 ? 37.737 -47.437 88.920 1.00 47.00 21 THR D O 1
ATOM 2075 N N . ARG D 1 22 ? 38.251 -45.918 87.347 1.00 50.22 22 ARG D N 1
ATOM 2076 C CA . ARG D 1 22 ? 36.912 -45.345 87.371 1.00 51.41 22 ARG D CA 1
ATOM 2077 C C . ARG D 1 22 ? 36.008 -46.388 86.713 1.00 52.05 22 ARG D C 1
ATOM 2078 O O . ARG D 1 22 ? 36.393 -47.021 85.730 1.00 53.83 22 ARG D O 1
ATOM 2080 N N . GLY D 1 23 ? 34.819 -46.591 87.266 1.00 51.66 23 GLY D N 1
ATOM 2081 C CA . GLY D 1 23 ? 33.914 -47.565 86.683 1.00 50.37 23 GLY D CA 1
ATOM 2082 C C . GLY D 1 23 ? 34.107 -48.984 87.182 1.00 49.40 23 GLY D C 1
ATOM 2083 O O . GLY D 1 23 ? 33.457 -49.910 86.693 1.00 48.94 23 GLY D O 1
ATOM 2084 N N . LEU D 1 24 ? 35.006 -49.171 88.143 1.00 48.23 24 LEU D N 1
ATOM 2085 C CA . LEU D 1 24 ? 35.244 -50.499 88.704 1.00 46.56 24 LEU D CA 1
ATOM 2086 C C . LEU D 1 24 ? 34.501 -50.654 90.027 1.00 45.05 24 LEU D C 1
ATOM 2087 O O . LEU D 1 24 ? 34.411 -49.713 90.811 1.00 44.62 24 LEU D O 1
ATOM 2092 N N . SER D 1 25 ? 33.969 -51.843 90.273 1.00 45.70 25 SER D N 1
ATOM 2093 C CA . SER D 1 25 ? 33.279 -52.107 91.531 1.00 46.09 25 SER D CA 1
ATOM 2094 C C . SER D 1 25 ? 34.359 -52.183 92.608 1.00 45.90 25 SER D C 1
ATOM 2095 O O . SER D 1 25 ? 35.533 -52.382 92.293 1.00 44.88 25 SER D O 1
ATOM 2098 N N . SER D 1 26 ? 33.972 -52.016 93.869 1.00 43.64 26 SER D N 1
ATOM 2099 C CA . SER D 1 26 ? 34.937 -52.090 94.959 1.00 44.29 26 SER D CA 1
ATOM 2100 C C . SER D 1 26 ? 35.624 -53.456 94.951 1.00 42.72 26 SER D C 1
ATOM 2101 O O . SER D 1 26 ? 36.763 -53.588 95.399 1.00 42.66 26 SER D O 1
ATOM 2104 N N . ALA D 1 27 ? 34.920 -54.462 94.436 1.00 40.43 27 ALA D N 1
ATOM 2105 C CA . ALA D 1 27 ? 35.438 -55.824 94.353 1.00 39.77 27 ALA D CA 1
ATOM 2106 C C . ALA D 1 27 ? 36.616 -55.939 93.376 1.00 40.27 27 ALA D C 1
ATOM 2107 O O . ALA D 1 27 ? 37.600 -56.624 93.659 1.00 39.29 27 ALA D O 1
ATOM 2109 N N . ASP D 1 28 ? 36.514 -55.288 92.222 1.00 38.93 28 ASP D N 1
ATOM 2110 C CA . ASP D 1 28 ? 37.610 -55.347 91.265 1.00 38.47 28 ASP D CA 1
ATOM 2111 C C . ASP D 1 28 ? 38.803 -54.567 91.803 1.00 36.44 28 ASP D C 1
ATOM 2112 O O . ASP D 1 28 ? 39.948 -54.941 91.567 1.00 36.59 28 ASP D O 1
ATOM 2117 N N . ILE D 1 29 ? 38.536 -53.490 92.535 1.00 34.44 29 ILE D N 1
ATOM 2118 C CA . ILE D 1 29 ? 39.613 -52.686 93.103 1.00 34.73 29 ILE D CA 1
ATOM 2119 C C . ILE D 1 29 ? 40.331 -53.457 94.215 1.00 32.83 29 ILE D C 1
ATOM 2120 O O . ILE D 1 29 ? 41.539 -53.303 94.407 1.00 31.04 29 ILE D O 1
ATOM 2125 N N . GLU D 1 30 ? 39.590 -54.280 94.952 1.00 30.02 30 GLU D N 1
ATOM 2126 C CA . GLU D 1 30 ? 40.202 -55.074 96.013 1.00 30.23 30 GLU D CA 1
ATOM 2127 C C . GLU D 1 30 ? 41.105 -56.136 95.369 1.00 29.08 30 GLU D C 1
ATOM 2128 O O . GLU D 1 30 ? 42.155 -56.474 95.907 1.00 28.46 30 GLU D O 1
ATOM 2134 N N . THR D 1 31 ? 40.686 -56.659 94.219 1.00 28.18 31 THR D N 1
ATOM 2135 C CA . THR D 1 31 ? 41.476 -57.661 93.504 1.00 31.07 31 THR D CA 1
ATOM 2136 C C . THR D 1 31 ? 42.823 -57.052 93.101 1.00 31.25 31 THR D C 1
ATOM 2137 O O . THR D 1 31 ? 43.881 -57.656 93.304 1.00 29.91 31 THR D O 1
ATOM 2141 N N . LEU D 1 32 ? 42.774 -55.854 92.526 1.00 29.38 32 LEU D N 1
ATOM 2142 C CA . LEU D 1 32 ? 43.990 -55.157 92.111 1.00 31.01 32 LEU D CA 1
ATOM 2143 C C . LEU D 1 32 ? 44.889 -54.892 93.319 1.00 29.53 32 LEU D C 1
ATOM 2144 O O . LEU D 1 32 ? 46.102 -55.071 93.248 1.00 27.61 32 LEU D O 1
ATOM 2149 N N . THR D 1 33 ? 44.280 -54.453 94.419 1.00 27.05 33 THR D N 1
ATOM 2150 C CA . THR D 1 33 ? 45.009 -54.135 95.640 1.00 25.82 33 THR D CA 1
ATOM 2151 C C . THR D 1 33 ? 45.698 -55.364 96.230 1.00 26.93 33 THR D C 1
ATOM 2152 O O . THR D 1 33 ? 46.870 -55.302 96.606 1.00 26.75 33 THR D O 1
ATOM 2156 N N . ALA D 1 34 ? 44.977 -56.481 96.306 1.00 27.42 34 ALA D N 1
ATOM 2157 C CA . ALA D 1 34 ? 45.554 -57.714 96.842 1.00 28.29 34 ALA D CA 1
ATOM 2158 C C . ALA D 1 34 ? 46.718 -58.166 95.949 1.00 27.54 34 ALA D C 1
ATOM 2159 O O . ALA D 1 34 ? 47.758 -58.618 96.442 1.00 26.75 34 ALA D O 1
ATOM 2161 N N . ASN D 1 35 ? 46.529 -58.056 94.637 1.00 26.87 35 ASN D N 1
ATOM 2162 C CA . ASN D 1 35 ? 47.572 -58.422 93.678 1.00 28.67 35 ASN D CA 1
ATOM 2163 C C . ASN D 1 35 ? 48.809 -57.555 93.948 1.00 27.23 35 ASN D C 1
ATOM 2164 O O . ASN D 1 35 ? 49.938 -58.052 93.981 1.00 26.14 35 ASN D O 1
ATOM 2169 N N . ALA D 1 36 ? 48.591 -56.262 94.168 1.00 26.23 36 ALA D N 1
ATOM 2170 C CA . ALA D 1 36 ? 49.713 -55.347 94.406 1.00 27.61 36 ALA D CA 1
ATOM 2171 C C . ALA D 1 36 ? 50.440 -55.643 95.710 1.00 25.23 36 ALA D C 1
ATOM 2172 O O . ALA D 1 36 ? 51.658 -55.517 95.788 1.00 28.28 36 ALA D O 1
ATOM 2174 N N . ILE D 1 37 ? 49.698 -56.036 96.734 1.00 26.75 37 ILE D N 1
ATOM 2175 C CA . ILE D 1 37 ? 50.311 -56.349 98.021 1.00 26.25 37 ILE D CA 1
ATOM 2176 C C . ILE D 1 37 ? 51.157 -57.612 97.892 1.00 25.59 37 ILE D C 1
ATOM 2177 O O . ILE D 1 37 ? 52.262 -57.679 98.426 1.00 26.41 37 ILE D O 1
ATOM 2182 N N . ARG D 1 38 ? 50.645 -58.609 97.177 1.00 25.85 38 ARG D N 1
ATOM 2183 C CA . ARG D 1 38 ? 51.393 -59.840 96.972 1.00 28.55 38 ARG D CA 1
ATOM 2184 C C . ARG D 1 38 ? 52.666 -59.560 96.159 1.00 28.90 38 ARG D C 1
ATOM 2185 O O . ARG D 1 38 ? 53.721 -60.135 96.432 1.00 29.82 38 ARG D O 1
ATOM 2193 N N . LEU D 1 39 ? 52.575 -58.670 95.169 1.00 27.84 39 LEU D N 1
ATOM 2194 C CA . LEU D 1 39 ? 53.744 -58.347 94.347 1.00 25.91 39 LEU D CA 1
ATOM 2195 C C . LEU D 1 39 ? 54.818 -57.646 95.165 1.00 26.46 39 LEU D C 1
ATOM 2196 O O . LEU D 1 39 ? 56.013 -57.903 94.993 1.00 28.94 39 LEU D O 1
ATOM 2201 N N . HIS D 1 40 ? 54.401 -56.765 96.065 1.00 27.00 40 HIS D N 1
ATOM 2202 C CA . HIS D 1 40 ? 55.359 -56.045 96.899 1.00 27.39 40 HIS D CA 1
ATOM 2203 C C . HIS D 1 40 ? 56.206 -56.996 97.753 1.00 27.51 40 HIS D C 1
ATOM 2204 O O . HIS D 1 40 ? 57.406 -56.792 97.905 1.00 29.75 40 HIS D O 1
ATOM 2211 N N . ARG D 1 41 ? 55.582 -58.029 98.314 1.00 26.91 41 ARG D N 1
ATOM 2212 C CA . ARG D 1 41 ? 56.316 -58.995 99.137 1.00 29.13 41 ARG D CA 1
ATOM 2213 C C . ARG D 1 41 ? 57.341 -59.725 98.276 1.00 28.61 41 ARG D C 1
ATOM 2214 O O . ARG D 1 41 ? 58.465 -59.979 98.701 1.00 28.50 41 ARG D O 1
ATOM 2222 N N . GLN D 1 42 ? 56.931 -60.068 97.063 1.00 28.82 42 GLN D N 1
ATOM 2223 C CA . GLN D 1 42 ? 57.798 -60.756 96.119 1.00 31.20 42 GLN D CA 1
ATOM 2224 C C . GLN D 1 42 ? 58.994 -59.868 95.738 1.00 30.40 42 GLN D C 1
ATOM 2225 O O . GLN D 1 42 ? 60.144 -60.322 95.749 1.00 28.37 42 GLN D O 1
ATOM 2231 N N . LEU D 1 43 ? 58.732 -58.602 95.419 1.00 27.94 43 LEU D N 1
ATOM 2232 C CA . LEU D 1 43 ? 59.813 -57.696 95.044 1.00 28.94 43 LEU D CA 1
ATOM 2233 C C . LEU D 1 43 ? 60.748 -57.431 96.214 1.00 29.87 43 LEU D C 1
ATOM 2234 O O . LEU D 1 43 ? 61.950 -57.267 96.026 1.00 28.78 43 LEU D O 1
ATOM 2239 N N . LEU D 1 44 ? 60.190 -57.383 97.422 1.00 30.80 44 LEU D N 1
ATOM 2240 C CA . LEU D 1 44 ? 60.991 -57.142 98.617 1.00 30.30 44 LEU D CA 1
ATOM 2241 C C . LEU D 1 44 ? 61.890 -58.350 98.903 1.00 29.92 44 LEU D C 1
ATOM 2242 O O . LEU D 1 44 ? 63.031 -58.192 99.331 1.00 29.80 44 LEU D O 1
ATOM 2247 N N . GLU D 1 45 ? 61.377 -59.554 98.662 1.00 31.82 45 GLU D N 1
ATOM 2248 C CA . GLU D 1 45 ? 62.157 -60.776 98.892 1.00 34.05 45 GLU D CA 1
ATOM 2249 C C . GLU D 1 45 ? 63.281 -60.884 97.877 1.00 31.62 45 GLU D C 1
ATOM 2250 O O . GLU D 1 45 ? 64.405 -61.234 98.221 1.00 30.47 45 GLU D O 1
ATOM 2256 N N . LYS D 1 46 ? 62.952 -60.596 96.624 1.00 32.45 46 LYS D N 1
ATOM 2257 C CA . LYS D 1 46 ? 63.916 -60.639 95.529 1.00 32.76 46 LYS D CA 1
ATOM 2258 C C . LYS D 1 46 ? 65.097 -59.726 95.819 1.00 31.55 46 LYS D C 1
ATOM 2259 O O . LYS D 1 46 ? 66.247 -60.108 95.609 1.00 34.28 46 LYS D O 1
ATOM 2265 N N . ALA D 1 47 ? 64.821 -58.516 96.293 1.00 28.58 47 ALA D N 1
ATOM 2266 C CA . ALA D 1 47 ? 65.898 -57.581 96.594 1.00 28.87 47 ALA D CA 1
ATOM 2267 C C . ALA D 1 47 ? 66.740 -58.082 97.772 1.00 29.47 47 ALA D C 1
ATOM 2268 O O . ALA D 1 47 ? 67.970 -58.018 97.737 1.00 29.84 47 ALA D O 1
ATOM 2270 N N . ASP D 1 48 ? 66.069 -58.562 98.815 1.00 29.26 48 ASP D N 1
ATOM 2271 C CA . ASP D 1 48 ? 66.750 -59.087 99.995 1.00 29.98 48 ASP D CA 1
ATOM 2272 C C . ASP D 1 48 ? 67.719 -60.208 99.593 1.00 30.94 48 ASP D C 1
ATOM 2273 O O . ASP D 1 48 ? 68.834 -60.292 100.099 1.00 31.97 48 ASP D O 1
ATOM 2278 N N . GLN D 1 49 ? 67.277 -61.069 98.685 1.00 30.19 49 GLN D N 1
ATOM 2279 C CA . GLN D 1 49 ? 68.109 -62.166 98.200 1.00 35.99 49 GLN D CA 1
ATOM 2280 C C . GLN D 1 49 ? 69.367 -61.664 97.507 1.00 36.53 49 GLN D C 1
ATOM 2281 O O . GLN D 1 49 ? 70.448 -62.214 97.703 1.00 37.32 49 GLN D O 1
ATOM 2287 N N . LEU D 1 50 ? 69.222 -60.631 96.682 1.00 36.70 50 LEU D N 1
ATOM 2288 C CA . LEU D 1 50 ? 70.360 -60.071 95.967 1.00 35.56 50 LEU D CA 1
ATOM 2289 C C . LEU D 1 50 ? 71.308 -59.394 96.947 1.00 37.30 50 LEU D C 1
ATOM 2290 O O . LEU D 1 50 ? 72.528 -59.440 96.777 1.00 38.34 50 LEU D O 1
ATOM 2295 N N . PHE D 1 51 ? 70.749 -58.767 97.976 1.00 36.54 51 PHE D N 1
ATOM 2296 C CA . PHE D 1 51 ? 71.567 -58.094 98.973 1.00 38.10 51 PHE D CA 1
ATOM 2297 C C . PHE D 1 51 ? 72.480 -59.076 99.704 1.00 39.33 51 PHE D C 1
ATOM 2298 O O . PHE D 1 51 ? 73.641 -58.768 99.975 1.00 38.78 51 PHE D O 1
ATOM 2306 N N . GLN D 1 52 ? 71.939 -60.245 100.033 1.00 39.14 52 GLN D N 1
ATOM 2307 C CA . GLN D 1 52 ? 72.683 -61.266 100.765 1.00 44.38 52 GLN D CA 1
ATOM 2308 C C . GLN D 1 52 ? 74.025 -61.670 100.165 1.00 43.97 52 GLN D C 1
ATOM 2309 O O . GLN D 1 52 ? 74.980 -61.923 100.897 1.00 42.25 52 GLN D O 1
ATOM 2315 N N . VAL D 1 53 ? 74.103 -61.723 98.841 1.00 44.57 53 VAL D N 1
ATOM 2316 C CA . VAL D 1 53 ? 75.341 -62.131 98.192 1.00 45.58 53 VAL D CA 1
ATOM 2317 C C . VAL D 1 53 ? 76.149 -60.990 97.586 1.00 44.44 53 VAL D C 1
ATOM 2318 O O . VAL D 1 53 ? 76.955 -61.208 96.683 1.00 43.70 53 VAL D O 1
ATOM 2322 N N . LEU D 1 54 ? 75.935 -59.775 98.076 1.00 43.85 54 LEU D N 1
ATOM 2323 C CA . LEU D 1 54 ? 76.685 -58.632 97.571 1.00 44.31 54 LEU D CA 1
ATOM 2324 C C . LEU D 1 54 ? 78.075 -58.630 98.196 1.00 45.88 54 LEU D C 1
ATOM 2325 O O . LEU D 1 54 ? 78.279 -59.190 99.275 1.00 45.10 54 LEU D O 1
ATOM 2330 N N . PRO D 1 55 ? 79.053 -58.001 97.524 1.00 46.42 55 PRO D N 1
ATOM 2331 C CA . PRO D 1 55 ? 80.418 -57.945 98.057 1.00 46.98 55 PRO D CA 1
ATOM 2332 C C . PRO D 1 55 ? 80.452 -57.197 99.389 1.00 47.52 55 PRO D C 1
ATOM 2333 O O . PRO D 1 55 ? 79.627 -56.315 99.644 1.00 46.35 55 PRO D O 1
ATOM 2337 N N . ASP D 1 56 ? 81.414 -57.551 100.232 1.00 46.81 56 ASP D N 1
ATOM 2338 C CA . ASP D 1 56 ? 81.551 -56.933 101.540 1.00 47.65 56 ASP D CA 1
ATOM 2339 C C . ASP D 1 56 ? 81.798 -55.425 101.479 1.00 48.47 56 ASP D C 1
ATOM 2340 O O . ASP D 1 56 ? 81.269 -54.675 102.299 1.00 48.63 56 ASP D O 1
ATOM 2345 N N . ASP D 1 57 ? 82.598 -54.977 100.517 1.00 49.44 57 ASP D N 1
ATOM 2346 C CA . ASP D 1 57 ? 82.887 -53.552 100.399 1.00 51.18 57 ASP D CA 1
ATOM 2347 C C . ASP D 1 57 ? 81.607 -52.773 100.108 1.00 50.57 57 ASP D C 1
ATOM 2348 O O . ASP D 1 57 ? 81.448 -51.627 100.534 1.00 50.77 57 ASP D O 1
ATOM 2353 N N . ILE D 1 58 ? 80.689 -53.401 99.383 1.00 50.07 58 ILE D N 1
ATOM 2354 C CA . ILE D 1 58 ? 79.431 -52.750 99.060 1.00 49.51 58 ILE D CA 1
ATOM 2355 C C . ILE D 1 58 ? 78.518 -52.743 100.282 1.00 48.25 58 ILE D C 1
ATOM 2356 O O . ILE D 1 58 ? 77.818 -51.765 100.527 1.00 48.91 58 ILE D O 1
ATOM 2361 N N . LYS D 1 59 ? 78.542 -53.822 101.060 1.00 47.16 59 LYS D N 1
ATOM 2362 C CA . LYS D 1 59 ? 77.699 -53.907 102.249 1.00 47.62 59 LYS D CA 1
ATOM 2363 C C . LYS D 1 59 ? 78.126 -52.943 103.349 1.00 49.50 59 LYS D C 1
ATOM 2364 O O . LYS D 1 59 ? 77.284 -52.408 104.069 1.00 50.75 59 LYS D O 1
ATOM 2370 N N . ILE D 1 60 ? 79.430 -52.727 103.492 1.00 51.18 60 ILE D N 1
ATOM 2371 C CA . ILE D 1 60 ? 79.920 -51.824 104.528 1.00 54.37 60 ILE D CA 1
ATOM 2372 C C . ILE D 1 60 ? 79.919 -50.367 104.064 1.00 56.33 60 ILE D C 1
ATOM 2373 O O . ILE D 1 60 ? 80.258 -49.459 104.823 1.00 56.18 60 ILE D O 1
ATOM 2378 N N . GLY D 1 61 ? 79.541 -50.149 102.810 1.00 57.80 61 GLY D N 1
ATOM 2379 C CA . GLY D 1 61 ? 79.491 -48.798 102.286 1.00 60.47 61 GLY D CA 1
ATOM 2380 C C . GLY D 1 61 ? 80.835 -48.149 102.000 1.00 61.94 61 GLY D C 1
ATOM 2381 O O . GLY D 1 61 ? 80.959 -46.928 102.091 1.00 62.58 61 GLY D O 1
ATOM 2382 N N . THR D 1 62 ? 81.844 -48.950 101.669 1.00 61.88 62 THR D N 1
ATOM 2383 C CA . THR D 1 62 ? 83.155 -48.400 101.348 1.00 62.65 62 THR D CA 1
ATOM 2384 C C . THR D 1 62 ? 83.270 -48.299 99.834 1.00 62.97 62 THR D C 1
ATOM 2385 O O . THR D 1 62 ? 84.017 -47.472 99.308 1.00 63.89 62 THR D O 1
ATOM 2389 N N . ALA D 1 63 ? 82.515 -49.146 99.141 1.00 62.23 63 ALA D N 1
ATOM 2390 C CA . ALA D 1 63 ? 82.507 -49.160 97.685 1.00 61.36 63 ALA D CA 1
ATOM 2391 C C . ALA D 1 63 ? 81.076 -49.038 97.159 1.00 60.92 63 ALA D C 1
ATOM 2392 O O . ALA D 1 63 ? 80.114 -49.415 97.833 1.00 60.89 63 ALA D O 1
ATOM 2394 N N . ALA D 1 64 ? 80.945 -48.497 95.954 1.00 59.76 64 ALA D N 1
ATOM 2395 C CA . ALA D 1 64 ? 79.646 -48.319 95.319 1.00 57.95 64 ALA D CA 1
ATOM 2396 C C . ALA D 1 64 ? 79.844 -48.390 93.819 1.00 56.23 64 ALA D C 1
ATOM 2397 O O . ALA D 1 64 ? 80.790 -47.819 93.283 1.00 57.08 64 ALA D O 1
ATOM 2399 N N . GLY D 1 65 ? 78.951 -49.098 93.142 1.00 54.93 65 GLY D N 1
ATOM 2400 C CA . GLY D 1 65 ? 79.061 -49.229 91.705 1.00 53.56 65 GLY D CA 1
ATOM 2401 C C . GLY D 1 65 ? 79.398 -50.653 91.330 1.00 52.28 65 GLY D C 1
ATOM 2402 O O . GLY D 1 65 ? 79.665 -51.478 92.200 1.00 52.14 65 GLY D O 1
ATOM 2403 N N . GLY D 1 66 ? 79.389 -50.941 90.035 1.00 51.33 66 GLY D N 1
ATOM 2404 C CA . GLY D 1 66 ? 79.687 -52.284 89.577 1.00 50.79 66 GLY D CA 1
ATOM 2405 C C . GLY D 1 66 ? 78.422 -52.995 89.145 1.00 51.43 66 GLY D C 1
ATOM 2406 O O . GLY D 1 66 ? 77.329 -52.680 89.622 1.00 50.31 66 GLY D O 1
ATOM 2407 N N . GLU D 1 67 ? 78.577 -53.964 88.250 1.00 50.33 67 GLU D N 1
ATOM 2408 C CA . GLU D 1 67 ? 77.460 -54.731 87.713 1.00 51.94 67 GLU D CA 1
ATOM 2409 C C . GLU D 1 67 ? 76.500 -55.284 88.773 1.00 51.86 67 GLU D C 1
ATOM 2410 O O . GLU D 1 67 ? 75.299 -55.011 88.739 1.00 52.36 67 GLU D O 1
ATOM 2416 N N . GLN D 1 68 ? 77.031 -56.064 89.707 1.00 49.11 68 GLN D N 1
ATOM 2417 C CA . GLN D 1 68 ? 76.214 -56.668 90.749 1.00 47.38 68 GLN D CA 1
ATOM 2418 C C . GLN D 1 68 ? 75.466 -55.642 91.595 1.00 45.67 68 GLN D C 1
ATOM 2419 O O . GLN D 1 68 ? 74.273 -55.794 91.861 1.00 45.73 68 GLN D O 1
ATOM 2425 N N . HIS D 1 69 ? 76.166 -54.598 92.017 1.00 43.09 69 HIS D N 1
ATOM 2426 C CA . HIS D 1 69 ? 75.555 -53.563 92.833 1.00 40.85 69 HIS D CA 1
ATOM 2427 C C . HIS D 1 69 ? 74.424 -52.865 92.072 1.00 41.88 69 HIS D C 1
ATOM 2428 O O . HIS D 1 69 ? 73.383 -52.549 92.650 1.00 40.42 69 HIS D O 1
ATOM 2435 N N . LEU D 1 70 ? 74.623 -52.636 90.775 1.00 42.08 70 LEU D N 1
ATOM 2436 C CA . LEU D 1 70 ? 73.600 -51.981 89.963 1.00 42.69 70 LEU D CA 1
ATOM 2437 C C . LEU D 1 70 ? 72.344 -52.831 89.839 1.00 42.20 70 LEU D C 1
ATOM 2438 O O . LEU D 1 70 ? 71.235 -52.303 89.822 1.00 43.61 70 LEU D O 1
ATOM 2443 N N . GLU D 1 71 ? 72.519 -54.145 89.745 1.00 41.42 71 GLU D N 1
ATOM 2444 C CA . GLU D 1 71 ? 71.385 -55.056 89.628 1.00 41.03 71 GLU D CA 1
ATOM 2445 C C . GLU D 1 71 ? 70.542 -55.006 90.901 1.00 39.20 71 GLU D C 1
ATOM 2446 O O . GLU D 1 71 ? 69.314 -55.089 90.850 1.00 39.38 71 GLU D O 1
ATOM 2452 N N . TYR D 1 72 ? 71.212 -54.880 92.042 1.00 35.67 72 TYR D N 1
ATOM 2453 C CA . TYR D 1 72 ? 70.528 -54.800 93.329 1.00 36.11 72 TYR D CA 1
ATOM 2454 C C . TYR D 1 72 ? 69.745 -53.489 93.394 1.00 34.55 72 TYR D C 1
ATOM 2455 O O . TYR D 1 72 ? 68.583 -53.458 93.808 1.00 34.21 72 TYR D O 1
ATOM 2464 N N . ILE D 1 73 ? 70.407 -52.410 92.991 1.00 32.75 73 ILE D N 1
ATOM 2465 C CA . ILE D 1 73 ? 69.811 -51.085 92.981 1.00 32.63 73 ILE D CA 1
ATOM 2466 C C . ILE D 1 73 ? 68.548 -51.084 92.126 1.00 32.39 73 ILE D C 1
ATOM 2467 O O . ILE D 1 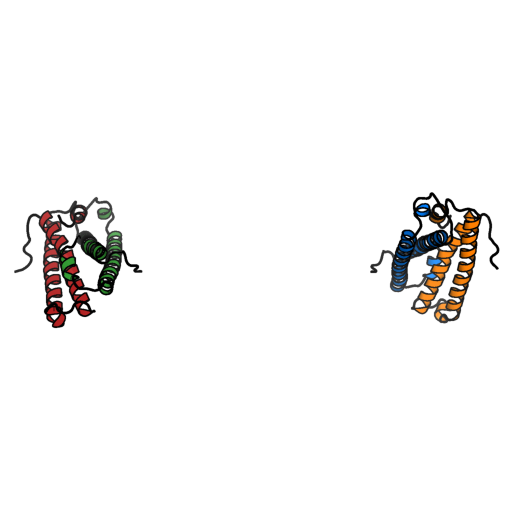73 ? 67.540 -50.495 92.503 1.00 32.92 73 ILE D O 1
ATOM 2472 N N . GLU D 1 74 ? 68.599 -51.747 90.977 1.00 32.52 74 GLU D N 1
ATOM 2473 C CA . GLU D 1 74 ? 67.428 -51.798 90.117 1.00 32.04 74 GLU D CA 1
ATOM 2474 C C . GLU D 1 74 ? 66.309 -52.606 90.769 1.00 31.37 74 GLU D C 1
ATOM 2475 O O . GLU D 1 74 ? 65.130 -52.319 90.555 1.00 32.47 74 GLU D O 1
ATOM 2481 N N . ALA D 1 75 ? 66.667 -53.609 91.570 1.00 29.48 75 ALA D N 1
ATOM 2482 C CA . ALA D 1 75 ? 65.649 -54.417 92.241 1.00 28.44 75 ALA D CA 1
ATOM 2483 C C . ALA D 1 75 ? 64.951 -53.554 93.283 1.00 27.73 75 ALA D C 1
ATOM 2484 O O . ALA D 1 75 ? 63.736 -53.618 93.423 1.00 28.95 75 ALA D O 1
ATOM 2486 N N . MET D 1 76 ? 65.718 -52.731 93.997 1.00 27.37 76 MET D N 1
ATOM 2487 C CA . MET D 1 76 ? 65.150 -51.844 95.010 1.00 27.83 76 MET D CA 1
ATOM 2488 C C . MET D 1 76 ? 64.316 -50.728 94.369 1.00 30.42 76 MET D C 1
ATOM 2489 O O . MET D 1 76 ? 63.259 -50.348 94.879 1.00 26.67 76 MET D O 1
ATOM 2494 N N . ILE D 1 77 ? 64.802 -50.186 93.257 1.00 30.33 77 ILE D N 1
ATOM 2495 C CA . ILE D 1 77 ? 64.072 -49.123 92.578 1.00 30.20 77 ILE D CA 1
ATOM 2496 C C . ILE D 1 77 ? 62.708 -49.658 92.149 1.00 28.27 77 ILE D C 1
ATOM 2497 O O . ILE D 1 77 ? 61.672 -49.020 92.366 1.00 28.75 77 ILE D O 1
ATOM 2502 N N . GLU D 1 78 ? 62.708 -50.842 91.551 1.00 29.60 78 GLU D N 1
ATOM 2503 C CA . GLU D 1 78 ? 61.460 -51.453 91.120 1.00 29.01 78 GLU D CA 1
ATOM 2504 C C . GLU D 1 78 ? 60.534 -51.617 92.339 1.00 28.93 78 GLU D C 1
ATOM 2505 O O . GLU D 1 78 ? 59.341 -51.333 92.268 1.00 27.20 78 GLU D O 1
ATOM 2511 N N . MET D 1 79 ? 61.103 -52.058 93.457 1.00 28.04 79 MET D N 1
ATOM 2512 C CA . MET D 1 79 ? 60.343 -52.273 94.688 1.00 29.87 79 MET D CA 1
ATOM 2513 C C . MET D 1 79 ? 59.712 -50.979 95.197 1.00 29.15 79 MET D C 1
ATOM 2514 O O . MET D 1 79 ? 58.526 -50.951 95.511 1.00 28.88 79 MET D O 1
ATOM 2519 N N . HIS D 1 80 ? 60.499 -49.911 95.286 1.00 28.82 80 HIS D N 1
ATOM 2520 C CA . HIS D 1 80 ? 59.969 -48.633 95.752 1.00 29.44 80 HIS D CA 1
ATOM 2521 C C . HIS D 1 80 ? 58.906 -48.081 94.799 1.00 30.11 80 HIS D C 1
ATOM 2522 O O . HIS D 1 80 ? 57.880 -47.551 95.230 1.00 28.73 80 HIS D O 1
ATOM 2529 N N . ALA D 1 81 ? 59.155 -48.206 93.500 1.00 28.65 81 ALA D N 1
ATOM 2530 C CA . ALA D 1 81 ? 58.212 -47.701 92.509 1.00 28.67 81 ALA D CA 1
ATOM 2531 C C . ALA D 1 81 ? 56.872 -48.411 92.625 1.00 28.38 81 ALA D C 1
ATOM 2532 O O . ALA D 1 81 ? 55.819 -47.781 92.566 1.00 29.65 81 ALA D O 1
ATOM 2534 N N . GLN D 1 82 ? 56.912 -49.725 92.792 1.00 29.13 82 GLN D N 1
ATOM 2535 C CA . GLN D 1 82 ? 55.681 -50.495 92.897 1.00 28.65 82 GLN D CA 1
ATOM 2536 C C . GLN D 1 82 ? 54.923 -50.212 94.198 1.00 29.81 82 GLN D C 1
ATOM 2537 O O . GLN D 1 82 ? 53.707 -50.405 94.251 1.00 27.85 82 GLN D O 1
ATOM 2543 N N . MET D 1 83 ? 55.626 -49.745 95.235 1.00 31.07 83 MET D N 1
ATOM 2544 C CA . MET D 1 83 ? 54.973 -49.425 96.510 1.00 32.10 83 MET D CA 1
ATOM 2545 C C . MET D 1 83 ? 53.980 -48.284 96.336 1.00 32.41 83 MET D C 1
ATOM 2546 O O . MET D 1 83 ? 52.961 -48.235 97.021 1.00 32.11 83 MET D O 1
ATOM 2551 N N . SER D 1 84 ? 54.277 -47.353 95.434 1.00 34.42 84 SER D N 1
ATOM 2552 C CA . SER D 1 84 ? 53.369 -46.230 95.215 1.00 34.14 84 SER D CA 1
ATOM 2553 C C . SER D 1 84 ? 52.033 -46.742 94.677 1.00 33.41 84 SER D C 1
ATOM 2554 O O . SER D 1 84 ? 50.979 -46.167 94.951 1.00 33.53 84 SER D O 1
ATOM 2557 N N . ALA D 1 85 ? 52.078 -47.828 93.912 1.00 32.52 85 ALA D N 1
ATOM 2558 C CA . ALA D 1 85 ? 50.857 -48.428 93.378 1.00 31.10 85 ALA D CA 1
ATOM 2559 C C . ALA D 1 85 ? 50.070 -49.042 94.550 1.00 31.13 85 ALA D C 1
ATOM 2560 O O . ALA D 1 85 ? 48.842 -48.912 94.633 1.00 28.82 85 ALA D O 1
ATOM 2562 N N . VAL D 1 86 ? 50.790 -49.701 95.458 1.00 29.37 86 VAL D N 1
ATOM 2563 C CA . VAL D 1 86 ? 50.180 -50.312 96.637 1.00 28.47 86 VAL D CA 1
ATOM 2564 C C . VAL D 1 86 ? 49.484 -49.239 97.480 1.00 29.10 86 VAL D C 1
ATOM 2565 O O . VAL D 1 86 ? 48.309 -49.364 97.812 1.00 29.23 86 VAL D O 1
ATOM 2569 N N . ASN D 1 87 ? 50.220 -48.187 97.820 1.00 29.65 87 ASN D N 1
ATOM 2570 C CA . ASN D 1 87 ? 49.684 -47.089 98.624 1.00 33.28 87 ASN D CA 1
ATOM 2571 C C . ASN D 1 87 ? 48.494 -46.412 97.950 1.00 32.71 87 ASN D C 1
ATOM 2572 O O . ASN D 1 87 ? 47.531 -46.030 98.614 1.00 34.06 87 ASN D O 1
ATOM 2577 N N . THR D 1 88 ? 48.563 -46.257 96.635 1.00 32.74 88 THR D N 1
ATOM 2578 C CA . THR D 1 88 ? 47.471 -45.624 95.906 1.00 34.49 88 THR D CA 1
ATOM 2579 C C . THR D 1 88 ? 46.222 -46.506 95.896 1.00 35.78 88 THR D C 1
ATOM 2580 O O . THR D 1 88 ? 45.116 -46.032 96.159 1.00 38.04 88 THR D O 1
ATOM 2584 N N . LEU D 1 89 ? 46.394 -47.787 95.590 1.00 34.88 89 LEU D N 1
ATOM 2585 C CA . LEU D 1 89 ? 45.259 -48.706 95.556 1.00 33.82 89 LEU D CA 1
ATOM 2586 C C . LEU D 1 89 ? 44.630 -48.841 96.943 1.00 35.26 89 LEU D C 1
ATOM 2587 O O . LEU D 1 89 ? 43.408 -48.765 97.079 1.00 34.86 89 LEU D O 1
ATOM 2592 N N . VAL D 1 90 ? 45.457 -49.027 97.971 1.00 34.68 90 VAL D N 1
ATOM 2593 C CA . VAL D 1 90 ? 44.935 -49.145 99.326 1.00 36.51 90 VAL D CA 1
ATOM 2594 C C . VAL D 1 90 ? 44.141 -47.879 99.666 1.00 38.90 90 VAL D C 1
ATOM 2595 O O . VAL D 1 90 ? 43.063 -47.954 100.247 1.00 39.39 90 VAL D O 1
ATOM 2599 N N . GLY D 1 91 ? 44.675 -46.720 99.295 1.00 40.38 91 GLY D N 1
ATOM 2600 C CA . GLY D 1 91 ? 43.977 -45.473 99.566 1.00 42.82 91 GLY D CA 1
ATOM 2601 C C . GLY D 1 91 ? 42.592 -45.454 98.939 1.00 44.10 91 GLY D C 1
ATOM 2602 O O . GLY D 1 91 ? 41.623 -45.026 99.567 1.00 46.60 91 GLY D O 1
ATOM 2603 N N . LEU D 1 92 ? 42.497 -45.930 97.702 1.00 42.85 92 LEU D N 1
ATOM 2604 C CA . LEU D 1 92 ? 41.229 -45.979 96.981 1.00 44.23 92 LEU D CA 1
ATOM 2605 C C . LEU D 1 92 ? 40.262 -47.006 97.553 1.00 45.46 92 LEU D C 1
ATOM 2606 O O . LEU D 1 92 ? 39.070 -46.732 97.696 1.00 46.58 92 LEU D O 1
ATOM 2611 N N . LEU D 1 93 ? 40.773 -48.191 97.874 1.00 43.51 93 LEU D N 1
ATOM 2612 C CA . LEU D 1 93 ? 39.935 -49.258 98.409 1.00 42.19 93 LEU D CA 1
ATOM 2613 C C . LEU D 1 93 ? 39.341 -48.945 99.777 1.00 41.65 93 LEU D C 1
ATOM 2614 O O . LEU D 1 93 ? 38.227 -49.359 100.079 1.00 41.53 93 LEU D O 1
ATOM 2619 N N . GLY D 1 94 ? 40.092 -48.234 100.610 1.00 42.06 94 GLY D N 1
ATOM 2620 C CA . GLY D 1 94 ? 39.592 -47.886 101.927 1.00 41.42 94 GLY D CA 1
ATOM 2621 C C . GLY D 1 94 ? 40.028 -48.833 103.024 1.00 42.06 94 GLY D C 1
ATOM 2622 O O . GLY D 1 94 ? 39.745 -48.609 104.201 1.00 40.90 94 GLY D O 1
ATOM 2623 N N . PHE D 1 95 ? 40.699 -49.911 102.643 1.00 41.57 95 PHE D N 1
ATOM 2624 C CA . PHE D 1 95 ? 41.189 -50.869 103.623 1.00 40.33 95 PHE D CA 1
ATOM 2625 C C . PHE D 1 95 ? 42.288 -51.734 103.023 1.00 41.74 95 PHE D C 1
ATOM 2626 O O . PHE D 1 95 ? 42.538 -51.695 101.815 1.00 40.05 95 PHE D O 1
ATOM 2634 N N . ILE D 1 96 ? 42.951 -52.499 103.883 1.00 41.63 96 ILE D N 1
ATOM 2635 C CA . ILE D 1 96 ? 44.028 -53.381 103.464 1.00 41.54 96 ILE D CA 1
ATOM 2636 C C . ILE D 1 96 ? 43.491 -54.804 103.483 1.00 41.47 96 ILE D C 1
ATOM 2637 O O . ILE D 1 96 ? 43.238 -55.360 104.546 1.00 41.34 96 ILE D O 1
ATOM 2642 N N . PRO D 1 97 ? 43.301 -55.411 102.302 1.00 41.12 97 PRO D N 1
ATOM 2643 C CA . PRO D 1 97 ? 42.786 -56.780 102.245 1.00 40.21 97 PRO D CA 1
ATOM 2644 C C . PRO D 1 97 ? 43.813 -57.768 102.794 1.00 40.67 97 PRO D C 1
ATOM 2645 O O . PRO D 1 97 ? 45.016 -57.515 102.738 1.00 40.93 97 PRO D O 1
ATOM 2649 N N . LYS D 1 98 ? 43.341 -58.883 103.340 1.00 41.85 98 LYS D N 1
ATOM 2650 C CA . LYS D 1 98 ? 44.249 -59.894 103.873 1.00 43.66 98 LYS D CA 1
ATOM 2651 C C . LYS D 1 98 ? 44.579 -60.823 102.706 1.00 42.64 98 LYS D C 1
ATOM 2652 O O . LYS D 1 98 ? 43.686 -61.398 102.088 1.00 40.77 98 LYS D O 1
ATOM 2658 N N . VAL D 1 99 ? 45.865 -60.963 102.409 1.00 45.11 99 VAL D N 1
ATOM 2659 C CA . VAL D 1 99 ? 46.308 -61.783 101.286 1.00 47.56 99 VAL D CA 1
ATOM 2660 C C . VAL D 1 99 ? 47.073 -63.051 101.658 1.00 50.06 99 VAL D C 1
ATOM 2661 O O . VAL D 1 99 ? 47.215 -63.953 100.833 1.00 49.94 99 VAL D O 1
ATOM 2665 N N . SER D 1 100 ? 47.581 -63.117 102.883 1.00 53.86 100 SER D N 1
ATOM 2666 C CA . SER D 1 100 ? 48.329 -64.296 103.308 1.00 58.22 100 SER D CA 1
ATOM 2667 C C . SER D 1 100 ? 48.132 -64.620 104.783 1.00 59.72 100 SER D C 1
ATOM 2668 O O . SER D 1 100 ? 47.852 -63.739 105.598 1.00 58.35 100 SER D O 1
ATOM 2671 N N . VAL D 1 101 ? 48.286 -65.899 105.115 1.00 62.77 101 VAL D N 1
ATOM 2672 C CA . VAL D 1 101 ? 48.140 -66.368 106.488 1.00 65.31 101 VAL D CA 1
ATOM 2673 C C . VAL D 1 101 ? 49.521 -66.584 107.111 1.00 66.77 101 VAL D C 1
ATOM 2674 O O . VAL D 1 101 ? 49.907 -67.758 107.313 1.00 68.39 101 VAL D O 1
#

Sequence (357 aa):
FELRPVIGLTRGLSSADIETLTANAIRLHRQLLEKADQLFQVLPDDIKIGTAAGGEQHLEYIEAMIEMHAQMSAVNTLVGLLGFIPKVSFELRPVIGLTRGLSSADIETLTANAIRLHRQLLEKADQLFQVLPDDIKIGTAAGGEQHLEYIEAMIEMHAQMSAVNTLVGLLGFIPKVSFELRPVIGLTRGLSSADIETLTANAIRLHRQLLEKADQLFQVLPDDIKIGTAAGGEQHLEYIEAMIEMHAQMSAVNTLVGLLGFIPKVSFELRPVIGLTRGLSSADIETLTANAIRLHRQLLEKADQLFQVLPDDIKIGTAAGGEQHLEYIEAMIEMHAQMSAVNTLVGLLGFIPKVSV

Solvent-accessible surface area: 19561 Å² total; per-residue (Å²): 73,119,14,147,60,0,45,46,41,6,180,72,20,61,82,68,30,22,67,58,2,0,12,60,10,17,97,71,37,107,118,22,71,92,91,3,75,98,21,71,110,104,8,51,104,65,24,74,143,59,87,34,43,18,45,92,72,18,20,89,30,0,65,13,30,11,93,10,35,5,18,58,12,4,18,85,2,3,26,60,59,18,63,104,124,9,101,39,124,96,107,13,187,50,0,89,57,34,8,72,66,19,64,81,68,33,22,68,61,2,0,12,51,10,34,107,74,42,131,117,17,85,98,111,2,78,117,36,76,96,108,10,47,103,63,24,87,107,64,107,41,49,13,43,157,79,21,20,95,27,1,64,10,32,12,86,14,40,5,20,53,15,5,11,68,3,3,32,58,68,19,66,98,128,12,190,41,96,74,115,14,149,59,0,46,50,40,5,188,64,20,62,83,72,31,21,68,57,3,0,13,56,10,16,92,74,36,103,117,23,75,95,87,3,77,97,30,72,110,105,6,60,102,69,28,74,141,62,81,44,48,14,44,160,67,20,21,87,29,0,68,13,30,10,93,9,35,5,17,63,11,4,16,94,1,3,28,62,56,18,65,105,124,8,104,38,128,84,113,12,65,50,0,90,56,34,8,72,70,19,65,83,68,32,22,65,60,3,0,12,51,9,33,112,69,41,140,110,16,79,71,99,2,73,109,27,78,94,106,10,50,102,61,24,89,108,64,102,42,50,15,32,155,78,21,18,88,28,0,63,12,31,14,93,13,40,5,20,55,13,6,12,65,0,4,32,54,68,20,64,99,129,12,176,42,48,186

B-factor: mean 45.63, std 13.48, range [22.78, 87.14]

Secondary structure (DSSP, 8-state):
--STHHHHHHTT--HHHHHHHHHHHHHHHHHHHHHHHHHHHTS-HHHHHTS---SHHHHHHHHHHHHHHHHHHHHHHHHHHHTSPPP--/---THHHHHTTT--HHHHHHHHHHHHHHHHHHHHHHHHHHHTS-HHHHHTS---SHHHHHHHHHHHHHHHHHHHHHHHHHHHSS-----/--SHHHHHHHTT--HHHHHHHHHHHHHHHHHHHHHHHHHHHHS-HHHHHTS---SHHHHHHHHHHHHHHHHHHHHHHHHHHHSS-----/---THHHHHTTT--HHHHHHHHHHHHHHHHHHHHHHHHHHHTS-HHHHTTS---SHHHHHHHHHHHHHHHHHHHHHHHHHHHSS------

InterPro domains:
  IPR015309 Transcriptional repressor TraM [PF09228] (1-98)
  IPR015309 Transcriptional repressor TraM [PIRSF017930] (1-102)
  IPR036336 Transcriptional repressor TraM superfamily [SSF109631] (1-99)